Protein AF-A0A3D5CW18-F1 (afdb_monomer_lite)

Sequence (196 aa):
VLIGSTILYVAWYLFYQTQVLTGPYHDSWYLLDRFVASFMIYGVAAFVYHEKVYQYLDRVRYLFLPVALVIAFFSVRSLLAHPGDLSFANAPYLNTIQSLYSLVIIFAVFIGASKMIVNDSPKLPLFKWLSVYAYRTYLANVFVFQVLLLLFKDSWLQLPSGVMILVAYLMTASCAFALSWLLHIIWVAIKKGFSK

Structure (mmCIF, N/CA/C/O backbone):
data_AF-A0A3D5CW18-F1
#
_entry.id   AF-A0A3D5CW18-F1
#
loop_
_atom_site.group_PDB
_atom_site.id
_atom_site.type_symbol
_atom_site.label_atom_id
_atom_site.label_alt_id
_atom_site.label_comp_id
_atom_site.label_asym_id
_atom_site.label_entity_id
_atom_site.label_seq_id
_atom_site.pdbx_PDB_ins_code
_atom_site.Cartn_x
_atom_site.Cartn_y
_atom_site.Cartn_z
_atom_site.occupancy
_atom_site.B_iso_or_equiv
_atom_site.auth_seq_id
_atom_site.auth_comp_id
_atom_site.auth_asym_id
_atom_site.auth_atom_id
_atom_site.pdbx_PDB_model_num
ATOM 1 N N . VAL A 1 1 ? -24.383 1.170 -10.978 1.00 77.25 1 VAL A N 1
ATOM 2 C CA . VAL A 1 1 ? -23.129 1.675 -10.362 1.00 77.25 1 VAL A CA 1
ATOM 3 C C . VAL A 1 1 ? -21.952 0.742 -10.628 1.00 77.25 1 VAL A C 1
ATOM 5 O O . VAL A 1 1 ? -21.082 1.138 -11.382 1.00 77.25 1 VAL A O 1
ATOM 8 N N . LEU A 1 2 ? -21.948 -0.504 -10.131 1.00 79.31 2 LEU A N 1
ATOM 9 C CA . LEU A 1 2 ? -20.788 -1.410 -10.245 1.00 79.31 2 LEU A CA 1
ATOM 10 C C . LEU A 1 2 ? -20.362 -1.721 -11.695 1.00 79.31 2 LEU A C 1
ATOM 12 O O . LEU A 1 2 ? -19.177 -1.671 -12.000 1.00 79.31 2 LEU A O 1
ATOM 16 N N . ILE A 1 3 ? -21.322 -1.959 -12.599 1.00 83.25 3 ILE A N 1
ATOM 17 C CA . ILE A 1 3 ? -21.050 -2.164 -14.035 1.00 83.25 3 ILE A CA 1
ATOM 18 C C . ILE A 1 3 ? -20.371 -0.925 -14.637 1.00 83.25 3 ILE A C 1
ATOM 20 O O . ILE A 1 3 ? -19.331 -1.045 -15.272 1.00 83.25 3 ILE A O 1
ATOM 24 N N . GLY A 1 4 ? -20.906 0.270 -14.370 1.00 85.19 4 GLY A N 1
ATOM 25 C CA . GLY A 1 4 ? -20.323 1.531 -14.837 1.00 85.19 4 GLY A CA 1
ATOM 26 C C . GLY A 1 4 ? -18.912 1.768 -14.292 1.00 85.19 4 GLY A C 1
ATOM 27 O O . GLY A 1 4 ? -18.011 2.096 -15.056 1.00 85.19 4 GLY A O 1
ATOM 28 N N . SER A 1 5 ? -18.688 1.517 -12.997 1.00 83.19 5 SER A N 1
ATOM 29 C CA . SER A 1 5 ? -17.354 1.589 -12.385 1.00 83.19 5 SER A CA 1
ATOM 30 C C . SER A 1 5 ? -16.384 0.557 -12.969 1.00 83.19 5 SER A C 1
ATOM 32 O O . SER A 1 5 ? -15.204 0.854 -13.110 1.00 83.19 5 SER A O 1
ATOM 34 N N . THR A 1 6 ? -16.874 -0.628 -13.343 1.00 85.50 6 THR A N 1
ATOM 35 C CA . THR A 1 6 ? -16.064 -1.673 -13.989 1.00 85.50 6 THR A CA 1
ATOM 36 C C . THR A 1 6 ? -15.651 -1.258 -15.393 1.00 85.50 6 THR A C 1
ATOM 38 O O . THR A 1 6 ? -14.474 -1.343 -15.722 1.00 85.50 6 THR A O 1
ATOM 41 N N . ILE A 1 7 ? -16.586 -0.745 -16.197 1.00 88.31 7 ILE A N 1
ATOM 42 C CA . ILE A 1 7 ? -16.293 -0.238 -17.545 1.00 88.31 7 ILE A CA 1
ATOM 43 C C . ILE A 1 7 ? -15.270 0.899 -17.473 1.00 88.31 7 ILE A C 1
ATOM 45 O O . ILE A 1 7 ? -14.279 0.873 -18.198 1.00 88.31 7 ILE A O 1
ATOM 49 N N . LEU A 1 8 ? -15.470 1.860 -16.564 1.00 88.00 8 LEU A N 1
ATOM 50 C CA . LEU A 1 8 ? -14.547 2.978 -16.376 1.00 88.00 8 LEU A CA 1
ATOM 51 C C . LEU A 1 8 ? -13.153 2.499 -15.949 1.00 88.00 8 LEU A C 1
ATOM 53 O O . LEU A 1 8 ? -12.155 2.983 -16.473 1.00 88.00 8 LEU A O 1
ATOM 57 N N . TYR A 1 9 ? -13.081 1.531 -15.032 1.00 87.44 9 TYR A N 1
ATOM 58 C CA . TYR A 1 9 ? -11.814 0.954 -14.590 1.00 87.44 9 TYR A CA 1
ATOM 59 C C . TYR A 1 9 ? -11.096 0.205 -15.715 1.00 87.44 9 TYR A C 1
ATOM 61 O O . TYR A 1 9 ? -9.900 0.397 -15.894 1.00 87.44 9 TYR A O 1
ATOM 69 N N . VAL A 1 10 ? -11.809 -0.606 -16.502 1.00 88.81 10 VAL A N 1
ATOM 70 C CA . VAL A 1 10 ? -11.225 -1.315 -17.652 1.00 88.81 10 VAL A CA 1
ATOM 71 C C . VAL A 1 10 ? -10.733 -0.322 -18.704 1.00 88.81 10 VAL A C 1
ATOM 73 O O . VAL A 1 10 ? -9.624 -0.477 -19.206 1.00 88.81 10 VAL A O 1
ATOM 76 N N . ALA A 1 11 ? -11.503 0.728 -18.998 1.00 90.88 11 ALA A N 1
ATOM 77 C CA . ALA A 1 11 ? -11.080 1.783 -19.916 1.00 90.88 11 ALA A CA 1
ATOM 78 C C . ALA A 1 11 ? -9.818 2.504 -19.411 1.00 90.88 11 ALA A C 1
ATOM 80 O O . ALA A 1 11 ? -8.865 2.672 -20.169 1.00 90.88 11 ALA A O 1
ATOM 81 N N . TRP A 1 12 ? -9.780 2.864 -18.124 1.00 91.25 12 TRP A N 1
ATOM 82 C CA . TRP A 1 12 ? -8.605 3.456 -17.476 1.00 91.25 12 TRP A CA 1
ATOM 83 C C . TRP A 1 12 ? -7.391 2.524 -17.524 1.00 91.25 12 TRP A C 1
ATOM 85 O O . TRP A 1 12 ? -6.282 2.952 -17.840 1.00 91.25 12 TRP A O 1
ATOM 95 N N . TYR A 1 13 ? -7.616 1.235 -17.269 1.00 89.25 13 TYR A N 1
ATOM 96 C CA . TYR A 1 13 ? -6.582 0.213 -17.277 1.00 89.25 13 TYR A CA 1
ATOM 97 C C . TYR A 1 13 ? -5.962 0.040 -18.668 1.00 89.25 13 TYR A C 1
ATOM 99 O O . TYR A 1 13 ? -4.742 0.091 -18.819 1.00 89.25 13 TYR A O 1
ATOM 107 N N . LEU A 1 14 ? -6.800 -0.098 -19.700 1.00 90.69 14 LEU A N 1
ATOM 108 C CA . LEU A 1 14 ? -6.353 -0.230 -21.088 1.00 90.69 14 LEU A CA 1
ATOM 109 C C . LEU A 1 14 ? -5.653 1.038 -21.586 1.00 90.69 14 LEU A C 1
ATOM 111 O O . LEU A 1 14 ? -4.640 0.948 -22.284 1.00 90.69 14 LEU A O 1
ATOM 115 N N . PHE A 1 15 ? -6.156 2.214 -21.205 1.00 92.06 15 PHE A N 1
ATOM 116 C CA . PHE A 1 15 ? -5.507 3.487 -21.501 1.00 92.06 15 PHE A CA 1
ATOM 117 C C . PHE A 1 15 ? -4.096 3.536 -20.911 1.00 92.06 15 PHE A C 1
ATOM 119 O O . PHE A 1 15 ? -3.138 3.758 -21.647 1.00 92.06 15 PHE A O 1
ATOM 126 N N . TYR A 1 16 ? -3.947 3.269 -19.610 1.00 90.62 16 TYR A N 1
ATOM 127 C CA . TYR A 1 16 ? -2.634 3.293 -18.969 1.00 90.62 16 TYR A CA 1
ATOM 128 C C . TYR A 1 16 ? -1.696 2.264 -19.597 1.00 90.62 16 TYR A C 1
ATOM 130 O O . TYR A 1 16 ? -0.557 2.593 -19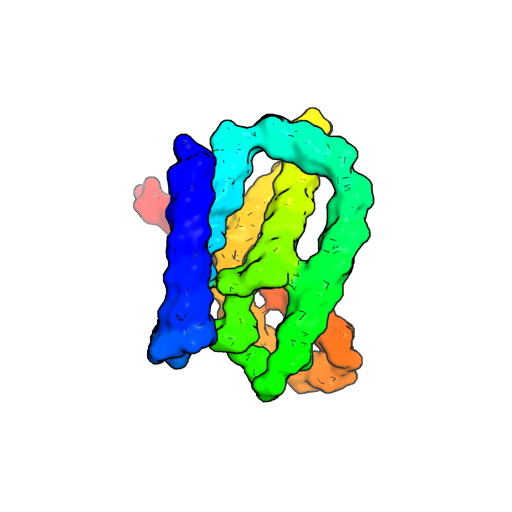.913 1.00 90.62 16 TYR A O 1
ATOM 138 N N . GLN A 1 17 ? -2.174 1.042 -19.844 1.00 89.44 17 GLN A N 1
ATOM 139 C CA . GLN A 1 17 ? -1.336 -0.010 -20.409 1.00 89.44 17 GLN A CA 1
ATOM 140 C C . GLN A 1 17 ? -0.816 0.353 -21.808 1.00 89.44 17 GLN A C 1
ATOM 142 O O . GLN A 1 17 ? 0.365 0.166 -22.081 1.00 89.44 17 GLN A O 1
ATOM 147 N N . THR A 1 18 ? -1.670 0.906 -22.673 1.00 90.62 18 THR A N 1
ATOM 148 C CA . THR A 1 18 ? -1.314 1.201 -24.074 1.00 90.62 18 THR A CA 1
ATOM 149 C C . THR A 1 18 ? -0.601 2.536 -24.269 1.00 90.62 18 THR A C 1
ATOM 151 O O . THR A 1 18 ? 0.273 2.626 -25.125 1.00 90.62 18 THR A O 1
ATOM 154 N N . GLN A 1 19 ? -0.959 3.571 -23.504 1.00 92.25 19 GLN A N 1
ATOM 155 C CA . GLN A 1 19 ? -0.451 4.934 -23.702 1.00 92.25 19 GLN A CA 1
ATOM 156 C C . GLN A 1 19 ? 0.717 5.277 -22.779 1.00 92.25 19 GLN A C 1
ATOM 158 O O . GLN A 1 19 ? 1.599 6.038 -23.173 1.00 92.25 19 GLN A O 1
ATOM 163 N N . VAL A 1 20 ? 0.731 4.722 -21.566 1.00 90.00 20 VAL A N 1
ATOM 164 C CA . VAL A 1 20 ? 1.722 5.059 -20.540 1.00 90.00 20 VAL A CA 1
ATOM 165 C C . VAL A 1 20 ? 2.712 3.917 -20.367 1.00 90.00 20 VAL A C 1
ATOM 167 O O . VAL A 1 20 ? 3.892 4.098 -20.620 1.00 90.00 20 VAL A O 1
ATOM 170 N N . LEU A 1 21 ? 2.255 2.720 -19.996 1.00 85.69 21 LEU A N 1
ATOM 171 C CA . LEU A 1 21 ? 3.159 1.644 -19.594 1.00 85.69 21 LEU A CA 1
ATOM 172 C C . LEU A 1 21 ? 4.069 1.173 -20.734 1.00 85.69 21 LEU A C 1
ATOM 174 O O . LEU A 1 21 ? 5.277 1.098 -20.542 1.00 85.69 21 LEU A O 1
ATOM 178 N N . THR A 1 22 ? 3.507 0.871 -21.905 1.00 86.56 22 THR A N 1
ATOM 179 C CA . THR A 1 22 ? 4.275 0.473 -23.103 1.00 86.56 22 THR A CA 1
ATOM 180 C C . THR A 1 22 ? 4.199 1.512 -24.221 1.00 86.56 22 THR A C 1
ATOM 182 O O . THR A 1 22 ? 4.526 1.212 -25.367 1.00 86.56 22 THR A O 1
ATOM 185 N N . GLY A 1 23 ? 3.668 2.694 -23.914 1.00 88.88 23 GLY A N 1
ATOM 186 C CA . GLY A 1 23 ? 3.299 3.705 -24.895 1.00 88.88 23 GLY A CA 1
ATOM 187 C C . GLY A 1 23 ? 4.247 4.903 -24.931 1.00 88.88 23 GLY A C 1
ATOM 188 O O . GLY A 1 23 ? 5.269 4.924 -24.245 1.00 88.88 23 GLY A O 1
ATOM 189 N N . PRO A 1 24 ? 3.899 5.934 -25.717 1.00 90.25 24 PRO A N 1
ATOM 190 C CA . PRO A 1 24 ? 4.745 7.110 -25.919 1.00 90.25 24 PRO A CA 1
ATOM 191 C C . PRO A 1 24 ? 4.925 7.967 -24.657 1.00 90.25 24 PRO A C 1
ATOM 193 O O . PRO A 1 24 ? 5.855 8.764 -24.598 1.00 90.25 24 PRO A O 1
ATOM 196 N N . TYR A 1 25 ? 4.056 7.818 -23.651 1.00 90.50 25 TYR A N 1
ATOM 197 C CA . TYR A 1 25 ? 4.089 8.615 -22.422 1.00 90.50 25 TYR A CA 1
ATOM 198 C C . TYR A 1 25 ? 4.754 7.900 -21.241 1.00 90.50 25 TYR A C 1
ATOM 200 O O . TYR A 1 25 ? 4.544 8.311 -20.098 1.00 90.50 25 TYR A O 1
ATOM 208 N N . HIS A 1 26 ? 5.539 6.846 -21.491 1.00 86.06 26 HIS A N 1
ATOM 209 C CA . HIS A 1 26 ? 6.227 6.088 -20.443 1.00 86.06 26 HIS A CA 1
ATOM 210 C C . HIS A 1 26 ? 7.053 6.997 -19.530 1.00 86.06 26 HIS A C 1
ATOM 212 O O . HIS A 1 26 ? 6.817 7.037 -18.327 1.00 86.06 26 HIS A O 1
ATOM 218 N N . ASP A 1 27 ? 7.926 7.828 -20.096 1.00 86.31 27 ASP A N 1
ATOM 219 C CA . ASP A 1 27 ? 8.832 8.661 -19.298 1.00 86.31 27 ASP A CA 1
ATOM 220 C C . ASP A 1 27 ? 8.142 9.870 -18.649 1.00 86.31 27 ASP A C 1
ATOM 222 O O . ASP A 1 27 ? 8.616 10.399 -17.644 1.00 86.31 27 ASP A O 1
ATOM 226 N N . SER A 1 28 ? 7.004 10.316 -19.191 1.00 89.94 28 SER A N 1
ATOM 227 C CA . SER A 1 28 ? 6.318 11.519 -18.711 1.00 89.94 28 SER A CA 1
ATOM 228 C C . SER A 1 28 ? 5.208 11.227 -17.705 1.00 89.94 28 SER A C 1
ATOM 230 O O . SER A 1 28 ? 5.009 11.998 -16.767 1.00 89.94 28 SER A O 1
ATOM 232 N N . TRP A 1 29 ? 4.431 10.161 -17.916 1.00 89.44 29 TRP A N 1
ATOM 233 C CA . TRP A 1 29 ? 3.168 9.913 -17.207 1.00 89.44 29 TRP A CA 1
ATOM 234 C C . TRP A 1 29 ? 3.177 8.631 -16.372 1.00 89.44 29 TRP A C 1
ATOM 236 O O . TRP A 1 29 ? 2.126 8.242 -15.866 1.00 89.44 29 TRP A O 1
ATOM 246 N N . TYR A 1 30 ? 4.329 7.984 -16.165 1.00 85.38 30 TYR A N 1
ATOM 247 C CA . TYR A 1 30 ? 4.402 6.715 -15.430 1.00 85.38 30 TYR A CA 1
ATOM 248 C C . TYR A 1 30 ? 3.733 6.736 -14.044 1.00 85.38 30 TYR A C 1
ATOM 250 O O . TYR A 1 30 ? 3.191 5.715 -13.636 1.00 85.38 30 TYR A O 1
ATOM 258 N N . LEU A 1 31 ? 3.691 7.886 -13.354 1.00 87.62 31 LEU A N 1
ATOM 259 C CA . LEU A 1 31 ? 3.051 8.056 -12.035 1.00 87.62 31 LEU A CA 1
ATOM 260 C C . LEU A 1 31 ? 1.512 8.120 -12.062 1.00 87.62 31 LEU A C 1
ATOM 262 O O . LEU A 1 31 ? 0.884 8.229 -11.003 1.00 87.62 31 LEU A O 1
ATOM 266 N N . LEU A 1 32 ? 0.889 8.108 -13.244 1.00 88.50 32 LEU A N 1
ATOM 267 C CA . LEU A 1 32 ? -0.560 8.258 -13.400 1.00 88.50 32 LEU A CA 1
ATOM 268 C C . LEU A 1 32 ? -1.345 7.095 -12.767 1.00 88.50 32 LEU A C 1
ATOM 270 O O . LEU A 1 32 ? -2.477 7.271 -12.315 1.00 88.50 32 LEU A O 1
ATOM 274 N N . ASP A 1 33 ? -0.728 5.922 -12.661 1.00 81.94 33 ASP A N 1
ATOM 275 C CA . ASP A 1 33 ? -1.268 4.750 -11.972 1.00 81.94 33 ASP A CA 1
ATOM 276 C C . ASP A 1 33 ? -1.519 4.967 -10.473 1.00 81.94 33 ASP A C 1
ATOM 278 O O . ASP A 1 33 ? -2.374 4.294 -9.901 1.00 81.94 33 ASP A O 1
ATOM 282 N N . ARG A 1 34 ? -0.829 5.912 -9.831 1.00 84.00 34 ARG A N 1
ATOM 283 C CA . ARG A 1 34 ? -1.004 6.246 -8.404 1.00 84.00 34 ARG A CA 1
ATOM 284 C C . ARG A 1 34 ? -2.174 7.186 -8.153 1.00 84.00 34 ARG A C 1
ATOM 286 O O . ARG A 1 34 ? -2.495 7.477 -7.000 1.00 84.00 34 ARG A O 1
ATOM 293 N N . PHE A 1 35 ? -2.808 7.680 -9.213 1.00 83.62 35 PHE A N 1
ATOM 294 C CA . PHE A 1 35 ? -3.979 8.528 -9.097 1.00 83.62 35 PHE A CA 1
ATOM 295 C C . PHE A 1 35 ? -5.183 7.742 -8.559 1.00 83.62 35 PHE A C 1
ATOM 297 O O . PHE A 1 35 ? -5.334 6.544 -8.799 1.00 83.62 35 PHE A O 1
ATOM 304 N N . VAL A 1 36 ? -6.081 8.427 -7.844 1.00 75.31 36 VAL A N 1
ATOM 305 C CA . VAL A 1 36 ? -7.190 7.790 -7.106 1.00 75.31 36 VAL A CA 1
ATOM 306 C C . VAL A 1 36 ? -8.108 6.945 -8.005 1.00 75.31 36 VAL A C 1
ATOM 308 O O . VAL A 1 36 ? -8.705 5.970 -7.546 1.00 75.31 36 VAL A O 1
ATOM 311 N N . ALA A 1 37 ? -8.190 7.288 -9.296 1.00 75.88 37 ALA A N 1
ATOM 312 C CA . ALA A 1 37 ? -8.982 6.569 -10.291 1.00 75.88 37 ALA A CA 1
ATOM 313 C C . ALA A 1 37 ? -8.594 5.085 -10.397 1.00 75.88 37 ALA A C 1
ATOM 315 O O . ALA A 1 37 ? -9.472 4.230 -10.528 1.00 75.88 37 ALA A O 1
ATOM 316 N N . SER A 1 38 ? -7.307 4.771 -10.231 1.00 79.88 38 SER A N 1
ATOM 317 C CA . SER A 1 38 ? -6.766 3.410 -10.284 1.00 79.88 38 SER A CA 1
ATOM 318 C C . SER A 1 38 ? -7.279 2.490 -9.173 1.00 79.88 38 SER A C 1
ATOM 320 O O . SER A 1 38 ? -7.155 1.273 -9.281 1.00 79.88 38 SER A O 1
ATOM 322 N N . PHE A 1 39 ? -7.879 3.041 -8.114 1.00 75.88 39 PHE A N 1
ATOM 323 C CA . PHE A 1 39 ? -8.385 2.270 -6.971 1.00 75.88 39 PHE A CA 1
ATOM 324 C C . PHE A 1 39 ? -9.899 2.408 -6.768 1.00 75.88 39 PHE A C 1
ATOM 326 O O . PHE A 1 39 ? -10.472 1.800 -5.862 1.00 75.88 39 PHE A O 1
ATOM 333 N N . MET A 1 40 ? -10.567 3.191 -7.619 1.00 77.62 40 MET A N 1
ATOM 334 C CA . MET A 1 40 ? -11.965 3.588 -7.444 1.00 77.62 40 MET A CA 1
ATOM 335 C C . MET A 1 40 ? -12.922 2.392 -7.394 1.00 77.62 40 MET A C 1
ATOM 337 O O . MET A 1 40 ? -13.847 2.371 -6.583 1.00 77.62 40 MET A O 1
ATOM 341 N N . ILE A 1 41 ? -12.685 1.373 -8.226 1.00 77.25 41 ILE A N 1
ATOM 342 C CA . ILE A 1 41 ? -13.554 0.193 -8.303 1.00 77.25 41 ILE A CA 1
ATOM 343 C C . ILE A 1 41 ? -13.588 -0.583 -6.982 1.00 77.25 41 ILE A C 1
ATOM 345 O O . ILE A 1 41 ? -14.655 -1.026 -6.556 1.00 77.25 41 ILE A O 1
ATOM 349 N N . TYR A 1 42 ? -12.446 -0.674 -6.295 1.00 75.00 42 TYR A N 1
ATOM 350 C CA . TYR A 1 42 ? -12.331 -1.360 -5.011 1.00 75.00 42 TYR A CA 1
ATOM 351 C C . TYR A 1 42 ? -13.114 -0.619 -3.927 1.00 75.00 42 TYR A C 1
ATOM 353 O O . TYR A 1 42 ? -13.872 -1.236 -3.179 1.00 75.00 42 TYR A O 1
ATOM 361 N N . GLY A 1 43 ? -12.992 0.711 -3.895 1.00 74.69 43 GLY A N 1
ATOM 362 C CA . GLY A 1 43 ? -13.720 1.561 -2.953 1.00 74.69 43 GLY A CA 1
ATOM 363 C C . GLY A 1 43 ? -15.235 1.499 -3.154 1.00 74.69 43 GLY A C 1
ATOM 364 O O . GLY A 1 43 ? -15.976 1.316 -2.191 1.00 74.69 43 GLY A O 1
ATOM 365 N N . VAL A 1 44 ? -15.707 1.580 -4.403 1.00 80.38 44 VAL A N 1
ATOM 366 C CA . VAL A 1 44 ? -17.145 1.522 -4.723 1.00 80.38 44 VAL A CA 1
ATOM 367 C C . VAL A 1 44 ? -17.738 0.154 -4.387 1.00 80.38 44 VAL A C 1
ATOM 369 O O . VAL A 1 44 ? -18.814 0.084 -3.790 1.00 80.38 44 VAL A O 1
ATOM 372 N N . ALA A 1 45 ? -17.047 -0.933 -4.743 1.00 76.94 45 ALA A N 1
ATOM 373 C CA . ALA A 1 45 ? -17.508 -2.286 -4.444 1.00 76.94 45 ALA A CA 1
ATOM 374 C C . ALA A 1 45 ? -17.612 -2.525 -2.930 1.00 76.94 45 ALA A C 1
ATOM 376 O O . ALA A 1 45 ? -18.641 -3.012 -2.457 1.00 76.94 45 ALA A O 1
ATOM 377 N N . ALA A 1 46 ? -16.584 -2.125 -2.176 1.00 77.12 46 ALA A N 1
ATOM 378 C CA . ALA A 1 46 ? -16.562 -2.270 -0.727 1.00 77.12 46 ALA A CA 1
ATOM 379 C C . ALA A 1 46 ? -17.614 -1.393 -0.038 1.00 77.12 46 ALA A C 1
ATOM 381 O O . ALA A 1 46 ? -18.269 -1.868 0.876 1.00 77.12 46 ALA A O 1
ATOM 382 N N . PHE A 1 47 ? -17.823 -0.147 -0.473 1.00 80.12 47 PHE A N 1
ATOM 383 C CA . PHE A 1 47 ? -18.755 0.774 0.187 1.00 80.12 47 PHE A CA 1
ATOM 384 C C . PHE A 1 47 ? -20.227 0.410 -0.054 1.00 80.12 47 PHE A C 1
ATOM 386 O O . PHE A 1 47 ? -21.023 0.373 0.881 1.00 80.12 47 PHE A O 1
ATOM 393 N N . VAL A 1 48 ? -20.595 0.107 -1.304 1.00 84.81 48 VAL A N 1
ATOM 394 C CA . VAL A 1 48 ? -22.003 -0.114 -1.680 1.00 84.81 48 VAL A CA 1
ATOM 395 C C . VAL A 1 48 ? -22.485 -1.520 -1.309 1.00 84.81 48 VAL A C 1
ATOM 397 O O . VAL A 1 48 ? -23.649 -1.694 -0.961 1.00 84.81 48 VAL A O 1
ATOM 400 N N . TYR A 1 49 ? -21.609 -2.528 -1.363 1.00 84.94 49 TYR A N 1
ATOM 401 C CA . TYR A 1 49 ? -21.992 -3.940 -1.216 1.00 84.94 49 TYR A CA 1
ATOM 402 C C . TYR A 1 49 ? -21.268 -4.655 -0.070 1.00 84.94 49 TYR A C 1
ATOM 404 O O . TYR A 1 49 ? -21.116 -5.878 -0.118 1.00 84.94 49 TYR A O 1
ATOM 412 N N . HIS A 1 50 ? -20.837 -3.913 0.957 1.00 83.56 50 HIS A N 1
ATOM 413 C CA . HIS A 1 50 ? -19.999 -4.423 2.047 1.00 83.56 50 HIS A CA 1
ATOM 414 C C . HIS A 1 50 ? -20.486 -5.760 2.637 1.00 83.56 50 HIS A C 1
ATOM 416 O O . HIS A 1 50 ? -19.690 -6.688 2.748 1.00 83.56 50 HIS A O 1
ATOM 422 N N . GLU A 1 51 ? -21.779 -5.911 2.946 1.00 86.31 51 GLU A N 1
ATOM 423 C CA . GLU A 1 51 ? -22.313 -7.143 3.548 1.00 86.31 51 GLU A CA 1
ATOM 424 C C . GLU A 1 51 ? -22.173 -8.361 2.626 1.00 86.31 51 GLU A C 1
ATOM 426 O O . GLU A 1 51 ? -21.671 -9.407 3.038 1.00 86.31 51 GLU A O 1
ATOM 431 N N . LYS A 1 52 ? -22.569 -8.221 1.353 1.00 87.88 52 LYS A N 1
ATOM 432 C CA . LYS A 1 52 ? -22.503 -9.312 0.366 1.00 87.88 52 LYS A CA 1
ATOM 433 C C . LYS A 1 52 ? -21.058 -9.707 0.073 1.00 87.88 52 LYS A C 1
ATOM 435 O O . LYS A 1 52 ? -20.746 -10.894 -0.019 1.00 87.88 52 LYS A O 1
ATOM 440 N N . VAL A 1 53 ? -20.180 -8.710 -0.049 1.00 86.69 53 VAL A N 1
ATOM 441 C CA . VAL A 1 53 ? -18.741 -8.917 -0.252 1.00 86.69 53 VAL A CA 1
ATOM 442 C C . VAL A 1 53 ? -18.140 -9.638 0.955 1.00 86.69 53 VAL A C 1
ATOM 444 O O . VAL A 1 53 ? -17.423 -10.620 0.776 1.00 86.69 53 VAL A O 1
ATOM 447 N N . TYR A 1 54 ? -18.482 -9.223 2.178 1.00 90.56 54 TYR A N 1
ATOM 448 C CA . TYR A 1 54 ? -18.004 -9.866 3.402 1.00 90.56 54 TYR A CA 1
ATOM 449 C C . TYR A 1 54 ? -18.462 -11.322 3.518 1.00 90.56 54 TYR A C 1
ATOM 451 O O . TYR A 1 54 ? -17.629 -12.191 3.757 1.00 90.56 54 TYR A O 1
ATOM 459 N N . GLN A 1 55 ? -19.744 -11.616 3.283 1.00 90.19 55 GLN A N 1
ATOM 460 C CA . GLN A 1 55 ? -20.268 -12.987 3.353 1.00 90.19 55 GLN A CA 1
ATOM 461 C C . GLN A 1 55 ? -19.553 -13.940 2.387 1.00 90.19 55 GLN A C 1
ATOM 463 O O . GLN A 1 55 ? -19.244 -15.078 2.747 1.00 90.19 55 GLN A O 1
ATOM 468 N N . TYR A 1 56 ? -19.276 -13.483 1.162 1.00 90.12 56 TYR A N 1
ATOM 469 C CA . TYR A 1 56 ? -18.541 -14.283 0.184 1.00 90.12 56 TYR A CA 1
ATOM 470 C C . TYR A 1 56 ? -17.079 -14.476 0.599 1.00 90.12 56 TYR A C 1
ATOM 472 O O . TYR A 1 56 ? -16.580 -15.601 0.608 1.00 90.12 56 TYR A O 1
ATOM 480 N N . LEU A 1 57 ? -16.402 -13.390 0.982 1.00 90.38 57 LEU A N 1
ATOM 481 C CA . LEU A 1 57 ? -14.990 -13.421 1.354 1.00 90.38 57 LEU A CA 1
ATOM 482 C C . LEU A 1 57 ? -14.727 -14.220 2.640 1.00 90.38 57 LEU A C 1
ATOM 484 O O . LEU A 1 57 ? -13.756 -14.973 2.694 1.00 90.38 57 LEU A O 1
ATOM 488 N N . ASP A 1 58 ? -15.593 -14.123 3.654 1.00 90.75 58 ASP A N 1
ATOM 489 C CA . ASP A 1 58 ? -15.452 -14.895 4.896 1.00 90.75 58 ASP A CA 1
ATOM 490 C C . ASP A 1 58 ? -15.636 -16.401 4.652 1.00 90.75 58 ASP A C 1
ATOM 492 O O . ASP A 1 58 ? -14.935 -17.212 5.261 1.00 90.75 58 ASP A O 1
ATOM 496 N N . ARG A 1 59 ? -16.488 -16.794 3.690 1.00 90.75 59 ARG A N 1
ATOM 497 C CA . ARG A 1 59 ? -16.645 -18.202 3.283 1.00 90.75 59 ARG A CA 1
ATOM 498 C C . ARG A 1 59 ? -15.356 -18.784 2.703 1.00 90.75 59 ARG A C 1
ATOM 500 O O . ARG A 1 59 ? -15.034 -19.937 2.974 1.00 90.75 59 ARG A O 1
ATOM 507 N N . VAL A 1 60 ? -14.608 -17.994 1.934 1.00 91.88 60 VAL A N 1
ATOM 508 C CA . VAL A 1 60 ? -13.353 -18.421 1.288 1.00 91.88 60 VAL A CA 1
ATOM 509 C C . VAL A 1 60 ? -12.098 -18.010 2.064 1.00 91.88 60 VAL A C 1
ATOM 511 O O . VAL A 1 60 ? -10.988 -18.145 1.555 1.00 91.88 60 VAL A O 1
ATOM 514 N N . ARG A 1 61 ? -12.228 -17.550 3.316 1.00 88.62 61 ARG A N 1
ATOM 515 C CA . ARG A 1 61 ? -11.120 -16.969 4.099 1.00 88.62 61 ARG A CA 1
ATOM 516 C C . ARG A 1 61 ? -9.882 -17.860 4.231 1.00 88.62 61 ARG A C 1
ATOM 518 O O . ARG A 1 61 ? -8.770 -17.352 4.290 1.00 88.62 61 ARG A O 1
ATOM 525 N N . TYR A 1 62 ? -10.055 -19.181 4.262 1.00 89.00 62 TYR A N 1
ATOM 526 C CA . TYR A 1 62 ? -8.934 -20.121 4.370 1.00 89.00 62 TYR A CA 1
ATOM 527 C C . TYR A 1 62 ? -8.169 -20.282 3.051 1.00 89.00 62 TYR A C 1
ATOM 529 O O . TYR A 1 62 ? -6.974 -20.559 3.074 1.00 89.00 62 TYR A O 1
ATOM 537 N N . LEU A 1 63 ? -8.827 -20.044 1.910 1.00 89.62 63 LEU A N 1
ATOM 538 C CA . LEU A 1 63 ? -8.177 -19.986 0.596 1.00 89.62 63 LEU A CA 1
ATOM 539 C C . LEU A 1 63 ? -7.400 -18.681 0.402 1.00 89.62 63 LEU A C 1
ATOM 541 O O . LEU A 1 63 ? -6.542 -18.596 -0.471 1.00 89.62 63 LEU A O 1
ATOM 545 N N . PHE A 1 64 ? -7.667 -17.672 1.230 1.00 88.25 64 PHE A N 1
ATOM 546 C CA . PHE A 1 64 ? -7.063 -16.358 1.095 1.00 88.25 64 PHE A CA 1
ATOM 547 C C . PHE A 1 64 ? -5.544 -16.387 1.263 1.00 88.25 64 PHE A C 1
ATOM 549 O O . PHE A 1 64 ? -4.829 -15.836 0.436 1.00 88.25 64 PHE A O 1
ATOM 556 N N . LEU A 1 65 ? -5.046 -17.067 2.301 1.00 88.81 65 LEU A N 1
ATOM 557 C CA . LEU A 1 65 ? -3.614 -17.165 2.584 1.00 88.81 65 LEU A CA 1
ATOM 558 C C . LEU A 1 65 ? -2.823 -17.852 1.451 1.00 88.81 65 LEU A C 1
ATOM 560 O O . LEU A 1 65 ? -1.872 -17.241 0.965 1.00 88.81 65 LEU A O 1
ATOM 564 N N . PRO A 1 66 ? -3.182 -19.064 0.973 1.00 93.44 66 PRO A N 1
ATOM 565 C CA . PRO A 1 66 ? -2.435 -19.694 -0.114 1.00 93.44 66 PRO A CA 1
ATOM 566 C C . PRO A 1 66 ? -2.518 -18.890 -1.419 1.00 93.44 66 PRO A C 1
ATOM 568 O O . PRO A 1 66 ? -1.500 -18.718 -2.086 1.00 93.44 66 PRO A O 1
ATOM 571 N N . VAL A 1 67 ? -3.684 -18.327 -1.757 1.00 92.94 67 VAL A N 1
ATOM 572 C CA . VAL A 1 67 ? -3.835 -17.471 -2.948 1.00 92.94 67 VAL A CA 1
ATOM 573 C C . VAL A 1 67 ? -2.982 -16.206 -2.828 1.00 92.94 67 VAL A C 1
ATOM 575 O O . VAL A 1 67 ? -2.304 -15.826 -3.783 1.00 92.94 67 VAL A O 1
ATOM 578 N N . ALA A 1 68 ? -2.955 -15.587 -1.646 1.00 92.56 68 ALA A N 1
ATOM 579 C CA . ALA A 1 68 ? -2.139 -14.413 -1.375 1.00 92.56 68 ALA A CA 1
ATOM 580 C C . ALA A 1 68 ? -0.646 -14.698 -1.526 1.00 92.56 68 ALA A C 1
ATOM 582 O O . ALA A 1 68 ? 0.057 -13.902 -2.142 1.00 92.56 68 ALA A O 1
ATOM 583 N N . LEU A 1 69 ? -0.167 -15.836 -1.017 1.00 94.00 69 LEU A N 1
ATOM 584 C CA . LEU A 1 69 ? 1.235 -16.238 -1.146 1.00 94.00 69 LEU A CA 1
ATOM 585 C C . LEU A 1 69 ? 1.631 -16.462 -2.607 1.00 94.00 69 LEU A C 1
ATOM 587 O O . LEU A 1 69 ? 2.688 -15.997 -3.025 1.00 94.00 69 LEU A O 1
ATOM 591 N N . VAL A 1 70 ? 0.774 -17.117 -3.396 1.00 95.56 70 VAL A N 1
ATOM 592 C CA . VAL A 1 70 ? 1.019 -17.334 -4.830 1.00 95.56 70 VAL A CA 1
ATOM 593 C C . VAL A 1 70 ? 1.086 -16.000 -5.577 1.00 95.56 70 VAL A C 1
ATOM 595 O O . VAL A 1 70 ? 2.041 -15.752 -6.312 1.00 95.56 70 VAL A O 1
ATOM 598 N N . ILE A 1 71 ? 0.113 -15.113 -5.362 1.00 95.31 71 ILE A N 1
ATOM 599 C CA . ILE A 1 71 ? 0.081 -13.796 -6.015 1.00 95.31 71 ILE A CA 1
ATOM 600 C C . ILE A 1 71 ? 1.273 -12.936 -5.576 1.00 95.31 71 ILE A C 1
ATOM 602 O O . ILE A 1 71 ? 1.906 -12.305 -6.420 1.00 95.31 71 ILE A O 1
ATOM 606 N N 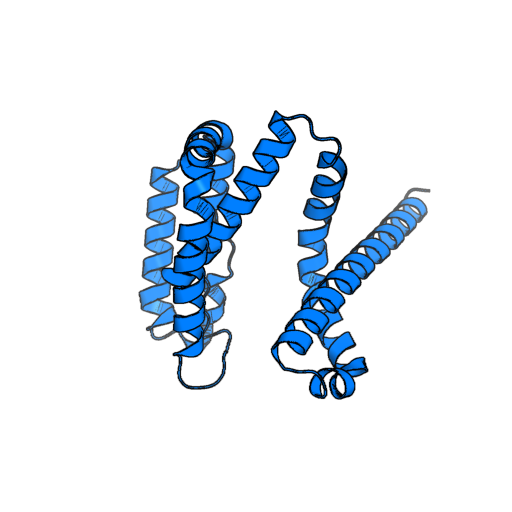. ALA A 1 72 ? 1.621 -12.940 -4.286 1.00 92.75 72 ALA A N 1
ATOM 607 C CA . ALA A 1 72 ? 2.784 -12.226 -3.766 1.00 92.75 72 ALA A CA 1
ATOM 608 C C . ALA A 1 72 ? 4.088 -12.753 -4.376 1.00 92.75 72 ALA A C 1
ATOM 610 O O . ALA A 1 72 ? 4.925 -11.960 -4.799 1.00 92.75 72 ALA A O 1
ATOM 611 N N . PHE A 1 73 ? 4.240 -14.074 -4.499 1.00 94.06 73 PHE A N 1
ATOM 612 C CA . PHE A 1 73 ? 5.400 -14.682 -5.146 1.00 94.06 73 PHE A CA 1
ATOM 613 C C . PHE A 1 73 ? 5.541 -14.226 -6.602 1.00 94.06 73 PHE A C 1
ATOM 615 O O . PHE A 1 73 ? 6.618 -13.792 -7.008 1.00 94.06 73 PHE A O 1
ATOM 622 N N . PHE A 1 74 ? 4.457 -14.267 -7.383 1.00 94.06 74 PHE A N 1
ATOM 623 C CA . PHE A 1 74 ? 4.483 -13.801 -8.771 1.00 94.06 74 PHE A CA 1
ATOM 624 C C . PHE A 1 74 ? 4.713 -12.291 -8.889 1.00 94.06 74 PHE A C 1
ATOM 626 O O . PHE A 1 74 ? 5.444 -11.872 -9.783 1.00 94.06 74 PHE A O 1
ATOM 633 N N . SER A 1 75 ? 4.148 -11.485 -7.986 1.00 91.69 75 SER A N 1
ATOM 634 C CA . SER A 1 75 ? 4.380 -10.036 -7.935 1.00 91.69 75 SER A CA 1
ATOM 635 C C . SER A 1 75 ? 5.853 -9.716 -7.666 1.00 91.69 75 SER A C 1
ATOM 637 O O . SER A 1 75 ? 6.476 -8.981 -8.434 1.00 91.69 75 SER A O 1
ATOM 639 N N . VAL A 1 76 ? 6.446 -10.325 -6.635 1.00 89.69 76 VAL A N 1
ATOM 640 C CA . VAL A 1 76 ? 7.866 -10.138 -6.301 1.00 89.69 76 VAL A CA 1
ATOM 641 C C . VAL A 1 76 ? 8.749 -10.624 -7.444 1.00 89.69 76 VAL A C 1
ATOM 643 O O . VAL A 1 76 ? 9.657 -9.913 -7.866 1.00 89.69 76 VAL A O 1
ATOM 646 N N . ARG A 1 77 ? 8.460 -11.805 -8.000 1.00 90.44 77 ARG A N 1
ATOM 647 C CA . ARG A 1 77 ? 9.210 -12.338 -9.139 1.00 90.44 77 ARG A CA 1
ATOM 648 C C . ARG A 1 77 ? 9.130 -11.417 -10.355 1.00 90.44 77 ARG A C 1
ATOM 650 O O . ARG A 1 77 ? 10.143 -11.258 -11.024 1.00 90.44 77 ARG A O 1
ATOM 657 N N . SER A 1 78 ? 7.976 -10.806 -10.645 1.00 87.81 78 SER A N 1
ATOM 658 C CA . SER A 1 78 ? 7.854 -9.882 -11.783 1.00 87.81 78 SER A CA 1
ATOM 659 C C . SER A 1 78 ? 8.679 -8.614 -11.581 1.00 87.81 78 SER A C 1
ATOM 661 O O . SER A 1 78 ? 9.237 -8.107 -12.546 1.00 87.81 78 SER A O 1
ATOM 663 N N . LEU A 1 79 ? 8.756 -8.110 -10.346 1.00 86.50 79 LEU A N 1
ATOM 664 C CA . LEU A 1 79 ? 9.557 -6.934 -10.001 1.00 86.50 79 LEU A CA 1
ATOM 665 C C . LEU A 1 79 ? 11.057 -7.234 -10.083 1.00 86.50 79 LEU A C 1
ATOM 667 O O . LEU A 1 79 ? 11.805 -6.448 -10.649 1.00 86.50 79 LEU A O 1
ATOM 671 N N . LEU A 1 80 ? 11.487 -8.388 -9.567 1.00 86.00 80 LEU A N 1
ATOM 672 C CA . LEU A 1 80 ? 12.896 -8.800 -9.578 1.00 86.00 80 LEU A CA 1
ATOM 673 C C . LEU A 1 80 ? 13.391 -9.262 -10.954 1.00 86.00 80 LEU A C 1
ATOM 675 O O . LEU A 1 80 ? 14.592 -9.267 -11.197 1.00 86.00 80 LEU A O 1
ATOM 679 N N . ALA A 1 81 ? 12.490 -9.680 -11.845 1.00 86.19 81 ALA A N 1
ATOM 680 C CA . ALA A 1 81 ? 12.840 -10.071 -13.208 1.00 86.19 81 ALA A CA 1
ATOM 681 C C . ALA A 1 81 ? 13.072 -8.870 -14.139 1.00 86.19 81 ALA A C 1
ATOM 683 O O . ALA A 1 81 ? 13.553 -9.063 -15.256 1.00 86.19 81 ALA A O 1
ATOM 684 N N . HIS A 1 82 ? 12.708 -7.653 -13.720 1.00 81.94 82 HIS A N 1
ATOM 685 C CA . HIS A 1 82 ? 12.924 -6.467 -14.536 1.00 81.94 82 HIS A CA 1
ATOM 686 C C . HIS A 1 82 ? 14.425 -6.131 -14.598 1.00 81.94 82 HIS A C 1
ATOM 688 O O . HIS A 1 82 ? 15.066 -6.043 -13.550 1.00 81.94 82 HIS A O 1
ATOM 694 N N . PRO A 1 83 ? 15.009 -5.955 -15.796 1.00 77.00 83 PRO A N 1
ATOM 695 C CA . PRO A 1 83 ? 16.416 -5.608 -15.927 1.00 77.00 83 PRO A CA 1
ATOM 696 C C . PRO A 1 83 ? 16.660 -4.158 -15.486 1.00 77.00 83 PRO A C 1
ATOM 698 O O . PRO A 1 83 ? 16.002 -3.240 -15.965 1.00 77.00 83 PRO A O 1
ATOM 701 N N . GLY A 1 84 ? 17.642 -3.950 -14.609 1.00 78.56 84 GLY A N 1
ATOM 702 C CA . GLY A 1 84 ? 18.023 -2.626 -14.109 1.00 78.56 84 GLY A CA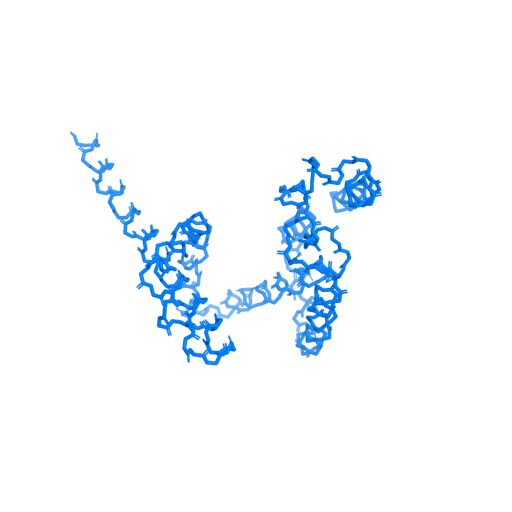 1
ATOM 703 C C . GLY A 1 84 ? 17.424 -2.290 -12.744 1.00 78.56 84 GLY A C 1
ATOM 704 O O . GLY A 1 84 ? 16.950 -3.164 -12.019 1.00 78.56 84 GLY A O 1
ATOM 705 N N . ASP A 1 85 ? 17.488 -1.012 -12.377 1.00 77.81 85 ASP A N 1
ATOM 706 C CA . ASP A 1 85 ? 17.044 -0.559 -11.063 1.00 77.81 85 ASP A CA 1
ATOM 707 C C . ASP A 1 85 ? 15.515 -0.526 -10.956 1.00 77.81 85 ASP A C 1
ATOM 709 O O . ASP A 1 85 ? 14.790 -0.129 -11.876 1.00 77.81 85 ASP A O 1
ATOM 713 N N . LEU A 1 86 ? 15.022 -0.895 -9.773 1.00 78.62 86 LEU A N 1
ATOM 714 C CA . LEU A 1 86 ? 13.621 -0.745 -9.399 1.00 78.62 86 LEU A CA 1
ATOM 715 C C . LEU A 1 86 ? 13.271 0.743 -9.304 1.00 78.62 86 LEU A C 1
ATOM 717 O O . LEU A 1 86 ? 13.473 1.395 -8.280 1.00 78.62 86 LEU A O 1
ATOM 721 N N . SER A 1 87 ? 12.726 1.271 -10.395 1.00 81.00 87 SER A N 1
ATOM 722 C CA . SER A 1 87 ? 12.220 2.635 -10.490 1.00 81.00 87 SER A CA 1
ATOM 723 C C . SER A 1 87 ? 10.694 2.659 -10.406 1.00 81.00 87 SER A C 1
ATOM 725 O O . SER A 1 87 ? 10.008 1.658 -10.616 1.00 81.00 87 SER A O 1
ATOM 727 N N . PHE A 1 88 ? 10.131 3.837 -10.143 1.00 79.00 88 PHE A N 1
ATOM 728 C CA . PHE A 1 88 ? 8.682 4.024 -10.192 1.00 79.00 88 PHE A CA 1
ATOM 729 C C . PHE A 1 88 ? 8.083 3.828 -11.590 1.00 79.00 88 PHE A C 1
ATOM 731 O O . PHE A 1 88 ? 6.900 3.515 -11.668 1.00 79.00 88 PHE A O 1
ATOM 738 N N . ALA A 1 89 ? 8.872 3.978 -12.658 1.00 79.44 89 ALA A N 1
ATOM 739 C CA . ALA A 1 89 ? 8.424 3.712 -14.023 1.00 79.44 89 ALA A CA 1
ATOM 740 C C . ALA A 1 89 ? 8.288 2.206 -14.303 1.00 79.44 89 ALA A C 1
ATOM 742 O O . ALA A 1 89 ? 7.372 1.771 -14.996 1.00 79.44 89 ALA A O 1
ATOM 743 N N . ASN A 1 90 ? 9.149 1.404 -13.673 1.00 79.38 90 ASN A N 1
ATOM 744 C CA . ASN A 1 90 ? 9.227 -0.042 -13.884 1.00 79.38 90 ASN A CA 1
ATOM 745 C C . ASN A 1 90 ? 8.479 -0.859 -12.816 1.00 79.38 90 ASN A C 1
ATOM 747 O O . ASN A 1 90 ? 8.347 -2.077 -12.939 1.00 79.38 90 ASN A O 1
ATOM 751 N N . ALA A 1 91 ? 7.946 -0.192 -11.788 1.00 81.75 91 ALA A N 1
ATOM 752 C CA . ALA A 1 91 ? 7.107 -0.774 -10.742 1.00 81.75 91 ALA A CA 1
ATOM 753 C C . ALA A 1 91 ? 5.696 -0.141 -10.722 1.00 81.75 91 ALA A C 1
ATOM 755 O O . ALA A 1 91 ? 5.323 0.500 -9.730 1.00 81.75 91 ALA A O 1
ATOM 756 N N . PRO A 1 92 ? 4.905 -0.293 -11.804 1.00 83.75 92 PRO A N 1
ATOM 757 C CA . PRO A 1 92 ? 3.562 0.267 -11.877 1.00 83.75 92 PRO A CA 1
ATOM 758 C C . PRO A 1 92 ? 2.591 -0.468 -10.941 1.00 83.75 92 PRO A C 1
ATOM 760 O O . PRO A 1 92 ? 2.520 -1.698 -10.915 1.00 83.75 92 PRO A O 1
ATOM 763 N N . TYR A 1 93 ? 1.767 0.291 -10.226 1.00 76.56 93 TYR A N 1
ATOM 764 C CA . TYR A 1 93 ? 0.604 -0.184 -9.475 1.00 76.56 93 TYR A CA 1
ATOM 765 C C . TYR A 1 93 ? -0.453 -0.759 -10.420 1.00 76.56 93 TYR A C 1
ATOM 767 O O . TYR A 1 93 ? -1.110 -1.759 -10.109 1.00 76.56 93 TYR A O 1
ATOM 775 N N . LEU A 1 94 ? -0.594 -0.146 -11.597 1.00 81.06 94 LEU A N 1
ATOM 776 C CA . LEU A 1 94 ? -1.587 -0.518 -12.597 1.00 81.06 94 LEU A CA 1
ATOM 777 C C .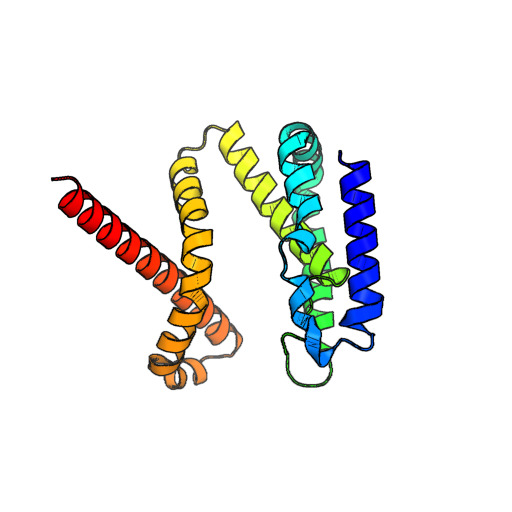 LEU A 1 94 ? -1.010 -1.498 -13.634 1.00 81.06 94 LEU A C 1
ATOM 779 O O . LEU A 1 94 ? -1.029 -1.290 -14.841 1.00 81.06 94 LEU A O 1
ATOM 783 N N . ASN A 1 95 ? -0.488 -2.606 -13.115 1.00 84.06 95 ASN A N 1
ATOM 784 C CA . ASN A 1 95 ? -0.195 -3.838 -13.844 1.00 84.06 95 ASN A CA 1
ATOM 785 C C . ASN A 1 95 ? -1.076 -4.950 -13.262 1.00 84.06 95 ASN A C 1
ATOM 787 O O . ASN A 1 95 ? -1.326 -4.960 -12.058 1.00 84.06 95 ASN A O 1
ATOM 791 N N . THR A 1 96 ? -1.516 -5.904 -14.087 1.00 85.69 96 THR A N 1
ATOM 792 C CA . THR A 1 96 ? -2.326 -7.057 -13.666 1.00 85.69 96 THR A CA 1
ATOM 793 C C . THR A 1 96 ? -1.843 -7.708 -12.363 1.00 85.69 96 THR A C 1
ATOM 795 O O . THR A 1 96 ? -2.629 -7.830 -11.425 1.00 85.69 96 THR A O 1
ATOM 798 N N . ILE A 1 97 ? -0.565 -8.099 -12.255 1.00 89.50 97 ILE A N 1
ATOM 799 C CA . ILE A 1 97 ? -0.085 -8.835 -11.073 1.00 89.50 97 ILE A CA 1
ATOM 800 C C . ILE A 1 97 ? 0.009 -7.941 -9.831 1.00 89.50 97 ILE A C 1
ATOM 802 O O . ILE A 1 97 ? -0.311 -8.381 -8.728 1.00 89.50 97 ILE A O 1
ATOM 806 N N . GLN A 1 98 ? 0.372 -6.668 -10.009 1.00 87.94 98 GLN A N 1
ATOM 807 C CA . GLN A 1 98 ? 0.466 -5.690 -8.918 1.00 87.94 98 GLN A CA 1
ATOM 808 C C . GLN A 1 98 ? -0.915 -5.253 -8.415 1.00 87.94 98 GLN A C 1
ATOM 810 O O . GLN A 1 98 ? -1.131 -5.092 -7.210 1.00 87.94 98 GLN A O 1
ATOM 815 N N . SER A 1 99 ? -1.881 -5.145 -9.326 1.00 86.75 99 SER A N 1
ATOM 816 C CA . SER A 1 99 ? -3.286 -4.890 -9.013 1.00 86.75 99 SER A CA 1
ATOM 817 C C . SER A 1 99 ? -3.917 -6.074 -8.282 1.00 86.75 99 SER A C 1
ATOM 819 O O . SER A 1 99 ? -4.581 -5.865 -7.269 1.00 86.75 99 SER A O 1
ATOM 821 N N . LEU A 1 100 ? -3.655 -7.314 -8.716 1.00 89.25 100 LEU A N 1
ATOM 822 C CA . LEU A 1 100 ? -4.098 -8.518 -8.000 1.00 89.25 100 LEU A CA 1
ATOM 823 C C . LEU A 1 100 ? -3.483 -8.605 -6.603 1.00 89.25 100 LEU A C 1
ATOM 825 O O . LEU A 1 100 ? -4.198 -8.873 -5.639 1.00 89.25 100 LEU A O 1
ATOM 829 N N . TYR A 1 101 ? -2.182 -8.337 -6.477 1.00 90.56 101 TYR A N 1
ATOM 830 C CA . TYR A 1 101 ? -1.508 -8.284 -5.181 1.00 90.56 101 TYR A CA 1
ATOM 831 C C . TYR A 1 101 ? -2.161 -7.250 -4.257 1.00 90.56 101 TYR A C 1
ATOM 833 O O . TYR A 1 101 ? -2.553 -7.575 -3.137 1.00 90.56 101 TYR A O 1
ATOM 841 N N . SER A 1 102 ? -2.370 -6.028 -4.747 1.00 86.94 102 SER A N 1
ATOM 842 C CA . SER A 1 102 ? -3.020 -4.962 -3.978 1.00 86.94 102 SER A CA 1
ATOM 843 C C . SER A 1 102 ? -4.452 -5.327 -3.577 1.00 86.94 102 SER A C 1
ATOM 845 O O . SER A 1 102 ? -4.842 -5.109 -2.431 1.00 86.94 102 SER A O 1
ATOM 847 N N . LEU A 1 103 ? -5.223 -5.935 -4.483 1.00 87.06 103 LEU A N 1
ATOM 848 C CA . LEU A 1 103 ? -6.588 -6.391 -4.216 1.00 87.06 103 LEU A CA 1
ATOM 849 C C . LEU A 1 103 ? -6.634 -7.442 -3.104 1.00 87.06 103 LEU A C 1
ATOM 851 O O . LEU A 1 103 ? -7.489 -7.374 -2.221 1.00 87.06 103 LEU A O 1
ATOM 855 N N . VAL A 1 104 ? -5.689 -8.381 -3.112 1.00 90.62 104 VAL A N 1
ATOM 856 C CA . VAL A 1 104 ? -5.541 -9.360 -2.034 1.00 90.62 104 VAL A CA 1
ATOM 857 C C . VAL A 1 104 ? -5.241 -8.656 -0.705 1.00 90.62 104 VAL A C 1
ATOM 859 O O . VAL A 1 104 ? -5.886 -8.923 0.304 1.00 90.62 104 VAL A O 1
ATOM 862 N N . ILE A 1 105 ? -4.310 -7.707 -0.661 1.00 88.88 105 ILE A N 1
ATOM 863 C CA . ILE A 1 105 ? -4.038 -6.996 0.598 1.00 88.88 105 ILE A CA 1
ATOM 864 C C . ILE A 1 105 ? -5.286 -6.242 1.092 1.00 88.88 105 ILE A C 1
ATOM 866 O O . ILE A 1 105 ? -5.636 -6.336 2.271 1.00 88.88 105 ILE A O 1
ATOM 870 N N . ILE A 1 106 ? -6.013 -5.569 0.193 1.00 88.06 106 ILE A N 1
ATOM 871 C CA . ILE A 1 106 ? -7.262 -4.857 0.513 1.00 88.06 106 ILE A CA 1
ATOM 872 C C . ILE A 1 106 ? -8.316 -5.814 1.082 1.00 88.06 106 ILE A C 1
ATOM 874 O O . ILE A 1 106 ? -8.912 -5.521 2.119 1.00 88.06 106 ILE A O 1
ATOM 878 N N . PHE A 1 107 ? -8.540 -6.965 0.448 1.00 89.38 107 PHE A N 1
ATOM 879 C CA . PHE A 1 107 ? -9.511 -7.947 0.931 1.00 89.38 107 PHE A CA 1
ATOM 880 C C . PHE A 1 107 ? -9.107 -8.568 2.272 1.00 89.38 107 PHE A C 1
ATOM 882 O O . PHE A 1 107 ? -9.979 -8.754 3.118 1.00 89.38 107 PHE A O 1
ATOM 889 N N . ALA A 1 108 ? -7.819 -8.820 2.523 1.00 89.31 108 ALA A N 1
ATOM 890 C CA . ALA A 1 108 ? -7.351 -9.275 3.837 1.00 89.31 108 ALA A CA 1
ATOM 891 C C . ALA A 1 108 ? -7.696 -8.264 4.939 1.00 89.31 108 ALA A C 1
ATOM 893 O O . ALA A 1 108 ? -8.266 -8.636 5.970 1.00 89.31 108 ALA A O 1
ATOM 894 N N . VAL A 1 109 ? -7.390 -6.982 4.707 1.00 89.50 109 VAL A N 1
ATOM 895 C CA . VAL A 1 109 ? -7.715 -5.901 5.650 1.00 89.50 109 VAL A CA 1
ATOM 896 C C . VAL A 1 109 ? -9.228 -5.792 5.845 1.00 89.50 109 VAL A C 1
ATOM 898 O O . VAL A 1 109 ? -9.687 -5.697 6.982 1.00 89.50 109 VAL A O 1
ATOM 901 N N . PHE A 1 110 ? -10.005 -5.865 4.761 1.00 89.56 110 PHE A N 1
ATOM 902 C CA . PHE A 1 110 ? -11.465 -5.809 4.801 1.00 89.56 110 PHE A CA 1
ATOM 903 C C . PHE A 1 110 ? -12.069 -6.953 5.626 1.00 89.56 110 PHE A C 1
ATOM 905 O O . PHE A 1 110 ? -12.818 -6.689 6.561 1.00 89.56 110 PHE A O 1
ATOM 912 N N . ILE A 1 111 ? -11.698 -8.211 5.354 1.00 90.94 111 ILE A N 1
ATOM 913 C CA . ILE A 1 111 ? -12.187 -9.381 6.108 1.00 90.94 111 ILE A CA 1
ATOM 914 C C . ILE A 1 111 ? -11.845 -9.242 7.595 1.00 90.94 111 ILE A C 1
ATOM 916 O O . ILE A 1 111 ? -12.701 -9.480 8.450 1.00 90.94 111 ILE A O 1
ATOM 920 N N . GLY A 1 112 ? -10.605 -8.847 7.906 1.00 90.31 112 GLY A N 1
ATOM 921 C CA . GLY A 1 112 ? -10.148 -8.654 9.281 1.00 90.31 112 GLY A CA 1
ATOM 922 C C . GLY A 1 112 ? -10.957 -7.585 10.015 1.00 90.31 112 GLY A C 1
ATOM 923 O O . GLY A 1 112 ? -11.485 -7.846 11.097 1.00 90.31 112 GLY A O 1
ATOM 924 N N . ALA A 1 113 ? -11.111 -6.409 9.402 1.00 89.81 113 ALA A N 1
ATOM 925 C CA . ALA A 1 113 ? -11.873 -5.301 9.970 1.00 89.81 113 ALA A CA 1
ATOM 926 C C . ALA A 1 113 ? -13.359 -5.652 10.143 1.00 89.81 113 ALA A C 1
ATOM 928 O O . ALA A 1 113 ? -13.907 -5.463 11.228 1.00 89.81 113 ALA A O 1
ATOM 929 N N . SER A 1 114 ? -13.999 -6.228 9.121 1.00 90.88 114 SER A N 1
ATOM 930 C CA . SER A 1 114 ? -15.402 -6.653 9.189 1.00 90.88 114 SER A CA 1
ATOM 931 C C . SER A 1 114 ? -15.630 -7.684 10.290 1.00 90.88 114 SER A C 1
ATOM 933 O O . SER A 1 114 ? -16.587 -7.564 11.048 1.00 90.88 114 SER A O 1
ATOM 935 N N . LYS A 1 115 ? -14.723 -8.652 10.457 1.00 91.25 115 LYS A N 1
ATOM 936 C CA . LYS A 1 115 ? -14.830 -9.655 11.524 1.00 91.25 115 LYS A CA 1
ATOM 937 C C . LYS A 1 115 ? -14.675 -9.053 12.921 1.00 91.25 115 LYS A C 1
ATOM 939 O O . LYS A 1 115 ? -15.336 -9.500 13.852 1.00 91.25 115 LYS A O 1
ATOM 944 N N . MET A 1 116 ? -13.827 -8.036 13.079 1.00 92.00 116 MET A N 1
ATOM 945 C CA . MET A 1 116 ? -13.712 -7.300 14.343 1.00 92.00 116 MET A CA 1
ATOM 946 C C . MET A 1 116 ? -14.977 -6.512 14.681 1.00 92.00 116 MET A C 1
ATOM 948 O O . MET A 1 116 ? -15.319 -6.432 15.857 1.00 92.00 116 MET A O 1
ATOM 952 N N . ILE A 1 117 ? -15.644 -5.947 13.669 1.00 91.38 117 ILE A N 1
ATOM 953 C CA . ILE A 1 117 ? -16.911 -5.222 13.827 1.00 91.38 117 ILE A CA 1
ATOM 954 C C . ILE A 1 117 ? -18.034 -6.194 14.197 1.00 91.38 117 ILE A C 1
ATOM 956 O O . ILE A 1 117 ? -18.713 -5.973 15.186 1.00 91.38 117 ILE A O 1
ATOM 960 N N . VAL A 1 118 ? -18.190 -7.294 13.453 1.00 91.06 118 VAL A N 1
ATOM 961 C CA . VAL A 1 118 ? -19.250 -8.293 13.695 1.00 91.06 118 VAL A CA 1
ATOM 962 C C . VAL A 1 118 ? -19.129 -8.946 15.075 1.00 91.06 118 VAL A C 1
ATOM 964 O O . VAL A 1 118 ? -20.138 -9.284 15.681 1.00 91.06 118 VAL A O 1
ATOM 967 N N . ASN A 1 119 ? -17.906 -9.118 15.580 1.00 92.38 119 ASN A N 1
ATOM 968 C CA . ASN A 1 119 ? -17.655 -9.737 16.882 1.00 92.38 119 ASN A CA 1
ATOM 969 C C . ASN A 1 119 ? -17.553 -8.729 18.043 1.00 92.38 119 ASN A C 1
ATOM 971 O O . ASN A 1 119 ? -17.081 -9.121 19.110 1.00 92.38 119 ASN A O 1
ATOM 975 N N . ASP A 1 120 ? -17.877 -7.447 17.828 1.00 91.06 120 ASP A N 1
ATOM 976 C CA . ASP A 1 120 ? -17.745 -6.371 18.827 1.00 91.06 120 ASP A CA 1
ATOM 977 C C . ASP A 1 120 ? -16.400 -6.399 19.578 1.00 91.06 120 ASP A C 1
ATOM 979 O O . ASP A 1 120 ? -16.304 -6.347 20.807 1.00 91.06 120 ASP A O 1
ATOM 983 N N . SER A 1 121 ? -15.310 -6.534 18.818 1.00 93.50 121 SER A N 1
ATOM 984 C CA . SER A 1 121 ? -13.993 -6.777 19.399 1.00 93.50 121 SER A CA 1
ATOM 985 C C . SER A 1 121 ? -13.527 -5.604 20.277 1.00 93.50 121 SER A C 1
ATOM 987 O O . SER A 1 121 ? -13.510 -4.461 19.810 1.00 93.50 121 SER A O 1
ATOM 989 N N . PRO A 1 122 ? -12.968 -5.855 21.479 1.00 92.12 122 PRO A N 1
ATOM 990 C CA . PRO A 1 122 ? -12.406 -4.797 22.327 1.00 92.12 122 PRO A CA 1
ATOM 991 C C . PRO A 1 122 ? -11.189 -4.103 21.693 1.00 92.12 122 PRO A C 1
ATOM 993 O O . PRO A 1 122 ? -10.792 -3.022 22.119 1.00 92.12 122 PRO A O 1
ATOM 996 N N . LYS A 1 123 ? -10.589 -4.702 20.654 1.00 91.62 123 LYS A N 1
ATOM 997 C CA . LYS A 1 123 ? -9.470 -4.122 19.895 1.00 91.62 123 LYS A CA 1
ATOM 998 C C . LYS A 1 123 ? -9.931 -3.162 18.791 1.00 91.62 123 LYS A C 1
ATOM 1000 O O . LYS A 1 123 ? -9.092 -2.489 18.192 1.00 91.62 123 LYS A O 1
ATOM 1005 N N . LEU A 1 124 ? -11.233 -3.076 18.505 1.00 91.62 124 LEU A N 1
ATOM 1006 C CA . LEU A 1 124 ? -11.779 -2.225 17.444 1.00 91.62 124 LEU A CA 1
ATOM 1007 C C . LEU A 1 124 ? -11.393 -0.736 17.589 1.00 91.62 124 LEU A C 1
ATOM 1009 O O . LEU A 1 124 ? -11.001 -0.144 16.580 1.00 91.62 124 LEU A O 1
ATOM 1013 N N . PRO A 1 125 ? -11.394 -0.121 18.793 1.00 91.88 125 PRO A N 1
ATOM 1014 C CA . PRO A 1 125 ? -10.966 1.270 18.954 1.00 91.88 125 PRO A CA 1
ATOM 1015 C C . PRO A 1 125 ? -9.504 1.504 18.554 1.00 91.88 125 PRO A C 1
ATOM 1017 O O . PRO A 1 125 ? -9.199 2.517 17.925 1.00 91.88 125 PRO A O 1
ATOM 1020 N N . LEU A 1 126 ? -8.612 0.553 18.858 1.00 90.81 126 LEU A N 1
ATOM 1021 C CA . LEU A 1 126 ? -7.197 0.630 18.483 1.00 90.81 126 LEU A CA 1
ATOM 1022 C C . LEU A 1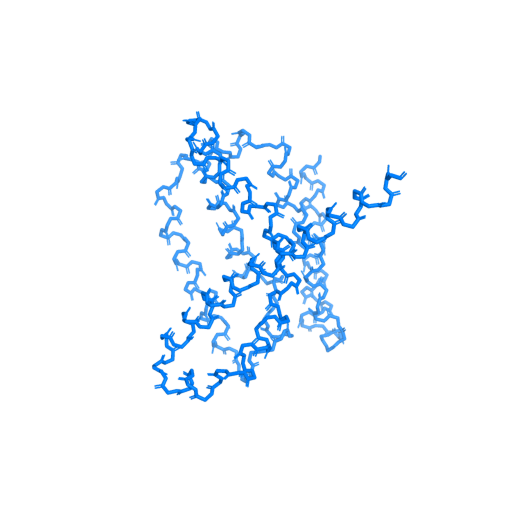 126 ? -7.027 0.597 16.960 1.00 90.81 126 LEU A C 1
ATOM 1024 O O . LEU A 1 126 ? -6.316 1.428 16.401 1.00 90.81 126 LEU A O 1
ATOM 1028 N N . PHE A 1 127 ? -7.710 -0.322 16.275 1.00 90.12 127 PHE A N 1
ATOM 1029 C CA . PHE A 1 127 ? -7.657 -0.406 14.812 1.00 90.12 127 PHE A CA 1
ATOM 1030 C C . PHE A 1 127 ? -8.291 0.811 14.137 1.00 90.12 127 PHE A C 1
ATOM 1032 O O . PHE A 1 127 ? -7.760 1.308 13.143 1.00 90.12 127 PHE A O 1
ATOM 1039 N N . LYS A 1 128 ? -9.374 1.353 14.707 1.00 89.38 128 LYS A N 1
ATOM 1040 C CA . LYS A 1 128 ? -9.964 2.613 14.243 1.00 89.38 128 LYS A CA 1
ATOM 1041 C C . LYS A 1 128 ? -8.960 3.758 14.367 1.00 89.38 128 LYS A C 1
ATOM 1043 O O . LYS A 1 128 ? -8.761 4.490 13.400 1.00 89.38 128 LYS A O 1
ATOM 1048 N N . TRP A 1 129 ? -8.278 3.875 15.506 1.00 89.75 129 TRP A N 1
ATOM 1049 C CA . TRP A 1 129 ? -7.211 4.858 15.695 1.00 89.75 129 TRP A CA 1
ATOM 1050 C C . TRP A 1 129 ? -6.083 4.674 14.670 1.00 89.75 129 TRP A C 1
ATOM 1052 O O . TRP A 1 129 ? -5.760 5.624 13.959 1.00 89.75 129 TRP A O 1
ATOM 1062 N N . LEU A 1 130 ? -5.562 3.451 14.508 1.00 89.69 130 LEU A N 1
ATOM 1063 C CA . LEU A 1 130 ? -4.518 3.142 13.522 1.00 89.69 130 LEU A CA 1
ATOM 1064 C C . LEU A 1 130 ? -4.938 3.541 12.103 1.00 89.69 130 LEU A C 1
ATOM 1066 O O . LEU A 1 130 ? -4.164 4.186 11.401 1.00 89.69 130 LEU A O 1
ATOM 1070 N N . SER A 1 131 ? -6.173 3.230 11.697 1.00 87.94 131 SER A N 1
ATOM 1071 C CA . SER A 1 131 ? -6.687 3.564 10.360 1.00 87.94 131 SER A CA 1
ATOM 1072 C C . SER A 1 131 ? -6.766 5.075 10.100 1.00 87.94 131 SER A C 1
ATOM 1074 O O . SER A 1 131 ? -6.429 5.529 9.009 1.00 87.94 131 SER A O 1
ATOM 1076 N N . VAL A 1 132 ? -7.132 5.874 11.112 1.00 87.81 132 VAL A N 1
ATOM 1077 C CA . VAL A 1 132 ? -7.185 7.343 11.008 1.00 87.81 132 VAL A CA 1
ATOM 1078 C C . VAL A 1 132 ? -5.788 7.932 10.824 1.00 87.81 132 VAL A C 1
ATOM 1080 O O . VAL A 1 132 ? -5.612 8.891 10.067 1.00 87.81 132 VAL A O 1
ATOM 1083 N N . TYR A 1 133 ? -4.789 7.372 11.507 1.00 88.56 133 TYR A N 1
ATOM 1084 C CA . TYR A 1 133 ? -3.414 7.850 11.395 1.00 88.56 133 TYR A CA 1
ATOM 1085 C C . TYR A 1 133 ? -2.678 7.292 10.186 1.00 88.56 133 TYR A C 1
ATOM 1087 O O . TYR A 1 133 ? -1.845 8.011 9.655 1.00 88.56 133 TYR A O 1
ATOM 1095 N N . ALA A 1 134 ? -3.029 6.112 9.673 1.00 87.31 134 ALA A N 1
ATOM 1096 C CA . ALA A 1 134 ? -2.368 5.515 8.511 1.00 87.31 134 ALA A CA 1
ATOM 1097 C C . ALA A 1 134 ? -2.299 6.478 7.310 1.00 87.31 134 ALA A C 1
ATOM 1099 O O . ALA A 1 134 ? -1.232 6.659 6.725 1.00 87.31 134 ALA A O 1
ATOM 1100 N N . TYR A 1 135 ? -3.400 7.175 6.997 1.00 81.00 135 TYR A N 1
ATOM 1101 C CA . TYR A 1 135 ? -3.413 8.177 5.924 1.00 81.00 135 TYR A CA 1
ATOM 1102 C C . TYR A 1 135 ? -2.514 9.388 6.226 1.00 81.00 135 TYR A C 1
ATOM 1104 O O . TYR A 1 135 ? -1.780 9.858 5.362 1.00 81.00 135 TYR A O 1
ATOM 1112 N N . ARG A 1 136 ? -2.529 9.885 7.468 1.00 86.12 136 ARG A N 1
ATOM 1113 C CA . ARG A 1 136 ? -1.689 11.021 7.896 1.00 86.12 136 ARG A CA 1
ATOM 1114 C C . ARG A 1 136 ? -0.204 10.656 7.868 1.00 86.12 136 ARG A C 1
ATOM 1116 O O . ARG A 1 136 ? 0.637 11.466 7.488 1.00 86.12 136 ARG A O 1
ATOM 1123 N N . THR A 1 137 ? 0.092 9.423 8.254 1.00 89.94 137 THR A N 1
ATOM 1124 C CA . THR A 1 137 ? 1.429 8.851 8.331 1.00 89.94 137 THR A CA 1
ATOM 1125 C C . THR A 1 137 ? 2.011 8.554 6.962 1.00 89.94 137 THR A C 1
ATOM 1127 O O . THR A 1 137 ? 3.222 8.669 6.809 1.00 89.94 137 THR A O 1
ATOM 1130 N N . TYR A 1 138 ? 1.190 8.285 5.944 1.00 84.81 138 TYR A N 1
ATOM 1131 C CA . TYR A 1 138 ? 1.667 8.087 4.573 1.00 84.81 138 TYR A CA 1
ATOM 1132 C C . TYR A 1 138 ? 2.553 9.245 4.077 1.00 84.81 138 TYR A C 1
ATOM 1134 O O . TYR A 1 138 ? 3.639 8.998 3.557 1.00 84.81 138 TYR A O 1
ATOM 1142 N N . LEU A 1 139 ? 2.150 10.502 4.314 1.00 80.12 139 LEU A N 1
ATOM 1143 C CA . LEU A 1 139 ? 2.961 11.676 3.955 1.00 80.12 139 LEU A CA 1
ATOM 1144 C C . LEU A 1 139 ? 4.242 11.792 4.793 1.00 80.12 139 LEU A C 1
ATOM 1146 O O . LEU A 1 139 ? 5.294 12.148 4.268 1.00 80.12 139 LEU A O 1
ATOM 1150 N N . ALA A 1 140 ? 4.168 11.476 6.087 1.00 89.81 140 ALA A N 1
ATOM 1151 C CA . ALA A 1 140 ? 5.327 11.514 6.978 1.00 89.81 140 ALA A CA 1
ATOM 1152 C C . ALA A 1 140 ? 6.344 10.402 6.674 1.00 89.81 140 ALA A C 1
ATOM 1154 O O . ALA A 1 140 ? 7.526 10.564 6.962 1.00 89.81 140 ALA A O 1
ATOM 1155 N N . ASN A 1 141 ? 5.898 9.292 6.083 1.00 91.62 141 ASN A N 1
ATOM 1156 C CA . ASN A 1 141 ? 6.689 8.081 5.900 1.00 91.62 141 ASN A CA 1
ATOM 1157 C C . ASN A 1 141 ? 7.961 8.331 5.076 1.00 91.62 141 ASN A C 1
ATOM 1159 O O . ASN A 1 141 ? 9.051 7.963 5.499 1.00 91.62 141 ASN A O 1
ATOM 1163 N N . VAL A 1 142 ? 7.842 9.029 3.938 1.00 89.75 142 VAL A N 1
ATOM 1164 C CA . VAL A 1 142 ? 8.998 9.343 3.076 1.00 89.75 142 VAL A CA 1
ATOM 1165 C C . VAL A 1 142 ? 9.974 10.276 3.788 1.00 89.75 142 VAL A C 1
ATOM 1167 O O . VAL A 1 142 ? 11.175 10.028 3.775 1.00 89.75 142 VAL A O 1
ATOM 1170 N N . PHE A 1 143 ? 9.467 11.321 4.445 1.00 93.12 143 PHE A N 1
ATOM 1171 C CA . PHE A 1 143 ? 10.300 12.259 5.197 1.00 93.12 143 PHE A CA 1
ATOM 1172 C C . PHE A 1 143 ? 11.077 11.552 6.316 1.00 93.12 143 PHE A C 1
ATOM 1174 O O . PHE A 1 143 ? 12.296 11.680 6.404 1.00 93.12 143 PHE A O 1
ATOM 1181 N N . VAL A 1 144 ? 10.384 10.755 7.132 1.00 95.69 144 VAL A N 1
ATOM 1182 C CA . VAL A 1 144 ? 10.997 9.998 8.228 1.00 95.69 144 VAL A CA 1
ATOM 1183 C C . VAL A 1 144 ? 12.006 8.988 7.702 1.00 95.69 144 VAL A C 1
ATOM 1185 O O . VAL A 1 144 ? 13.078 8.868 8.284 1.00 95.69 144 VAL A O 1
ATOM 1188 N N . PHE A 1 145 ? 11.717 8.313 6.588 1.00 94.31 145 PHE A N 1
ATOM 1189 C CA . PHE A 1 145 ? 12.664 7.383 5.978 1.00 94.31 145 PHE A CA 1
ATOM 1190 C C . PHE A 1 145 ? 13.974 8.077 5.597 1.00 94.31 145 PHE A C 1
ATOM 1192 O O . PHE A 1 145 ? 15.044 7.573 5.922 1.00 94.31 145 PHE A O 1
ATOM 1199 N N . GLN A 1 146 ? 13.899 9.257 4.974 1.00 94.31 146 GLN A N 1
ATOM 1200 C CA . GLN A 1 146 ? 15.091 10.031 4.615 1.00 94.31 146 GLN A CA 1
ATOM 1201 C C . GLN A 1 146 ? 15.878 10.476 5.852 1.00 94.31 146 GLN A C 1
ATOM 1203 O O . GLN A 1 146 ? 17.097 10.331 5.885 1.00 94.31 146 GLN A O 1
ATOM 1208 N N . VAL A 1 147 ? 15.195 10.950 6.899 1.00 95.44 147 VAL A N 1
ATOM 1209 C CA . VAL A 1 147 ? 15.846 11.312 8.170 1.00 95.44 147 VAL A CA 1
ATOM 1210 C C . VAL A 1 147 ? 16.534 10.099 8.801 1.00 95.44 147 VAL A C 1
ATOM 1212 O O . VAL A 1 147 ? 17.687 10.195 9.212 1.00 95.44 147 VAL A O 1
ATOM 1215 N N . LEU A 1 148 ? 15.866 8.945 8.850 1.00 96.00 148 LEU A N 1
ATOM 1216 C CA . LEU A 1 148 ? 16.447 7.726 9.410 1.00 96.00 148 LEU A CA 1
ATOM 1217 C C . LEU A 1 148 ? 17.627 7.215 8.583 1.00 96.00 148 LEU A C 1
ATOM 1219 O O . LEU A 1 148 ? 18.620 6.796 9.168 1.00 96.00 148 LEU A O 1
ATOM 1223 N N . LEU A 1 149 ? 17.562 7.293 7.252 1.00 94.19 149 LEU A N 1
ATOM 1224 C CA . LEU A 1 149 ? 18.701 6.965 6.396 1.00 94.19 149 LEU A CA 1
ATOM 1225 C C . LEU A 1 149 ? 19.892 7.881 6.680 1.00 94.19 149 LEU A C 1
ATOM 1227 O O . LEU A 1 149 ? 21.001 7.387 6.844 1.00 94.19 149 LEU A O 1
ATOM 1231 N N . LEU A 1 150 ? 19.682 9.193 6.798 1.00 95.44 150 LEU A N 1
ATOM 1232 C CA . LEU A 1 150 ? 20.768 10.127 7.115 1.00 95.44 150 LEU A CA 1
ATOM 1233 C C . LEU A 1 150 ? 21.436 9.825 8.465 1.00 95.44 150 LEU A C 1
ATOM 1235 O O . LEU A 1 150 ? 22.634 10.044 8.606 1.00 95.44 150 LEU A O 1
ATOM 1239 N N . LEU A 1 151 ? 20.678 9.317 9.441 1.00 95.75 151 LEU A N 1
ATOM 1240 C CA . LEU A 1 151 ? 21.177 9.038 10.791 1.00 95.75 151 LEU A CA 1
ATOM 1241 C C . LEU A 1 151 ? 21.757 7.627 10.964 1.00 95.75 151 LEU A C 1
ATOM 1243 O O . LEU A 1 151 ? 22.696 7.448 11.735 1.00 95.75 151 LEU A O 1
ATOM 1247 N N . PHE A 1 152 ? 21.191 6.620 10.294 1.00 95.00 152 PHE A N 1
ATOM 1248 C CA . PHE A 1 152 ? 21.443 5.203 10.595 1.00 95.00 152 PHE A CA 1
ATOM 1249 C C . PHE A 1 152 ? 21.9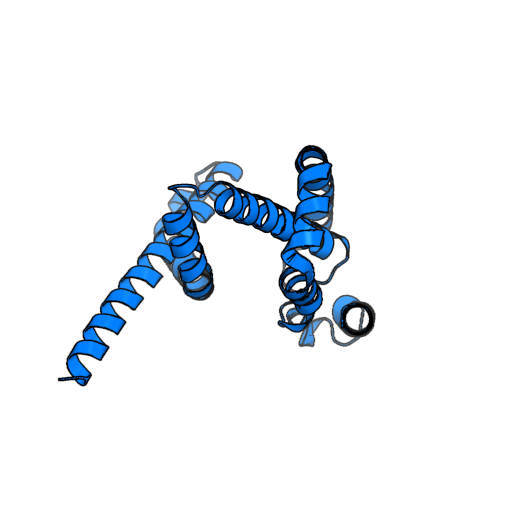18 4.369 9.402 1.00 95.00 152 PHE A C 1
ATOM 1251 O O . PHE A 1 152 ? 22.118 3.164 9.570 1.00 95.00 152 PHE A O 1
ATOM 1258 N N . LYS A 1 153 ? 22.125 4.963 8.217 1.00 92.94 153 LYS A N 1
ATOM 1259 C CA . LYS A 1 153 ? 22.544 4.233 7.005 1.00 92.94 153 LYS A CA 1
ATOM 1260 C C . LYS A 1 153 ? 23.735 3.310 7.257 1.00 92.94 153 LYS A C 1
ATOM 1262 O O . LYS A 1 153 ? 23.657 2.138 6.905 1.00 92.94 153 LYS A O 1
ATOM 1267 N N . ASP A 1 154 ? 24.802 3.808 7.876 1.00 92.94 154 ASP A N 1
ATOM 1268 C CA . ASP A 1 154 ? 26.030 3.022 8.052 1.00 92.94 154 ASP A CA 1
ATOM 1269 C C . ASP A 1 154 ? 25.811 1.809 8.967 1.00 92.94 154 ASP A C 1
ATOM 1271 O O . ASP A 1 154 ? 26.302 0.719 8.682 1.00 92.94 154 ASP A O 1
ATOM 1275 N N . SER A 1 155 ? 24.999 1.964 10.016 1.00 92.81 155 SER A N 1
ATOM 1276 C CA . SER A 1 155 ? 24.614 0.868 10.912 1.00 92.81 155 SER A CA 1
ATOM 1277 C C . SER A 1 155 ? 23.697 -0.146 10.225 1.00 92.81 155 SER A C 1
ATOM 1279 O O . SER A 1 155 ? 23.816 -1.348 10.451 1.00 92.81 155 SER A O 1
ATOM 1281 N N . TRP A 1 156 ? 22.772 0.316 9.380 1.00 91.94 156 TRP A N 1
ATOM 1282 C CA . TRP A 1 156 ? 21.849 -0.551 8.643 1.00 91.94 156 TRP A CA 1
ATOM 1283 C C . TRP A 1 156 ? 22.563 -1.399 7.593 1.00 91.94 156 TRP A C 1
ATOM 1285 O O . TRP A 1 156 ? 22.249 -2.580 7.462 1.00 91.94 156 TRP A O 1
ATOM 1295 N N . LEU A 1 157 ? 23.552 -0.831 6.899 1.00 92.88 157 LEU A N 1
ATOM 1296 C CA . LEU A 1 157 ? 24.328 -1.534 5.871 1.00 92.88 157 LEU A CA 1
ATOM 1297 C C . LEU A 1 157 ? 25.201 -2.671 6.428 1.00 92.88 157 LEU A C 1
ATOM 1299 O O . LEU A 1 157 ? 25.630 -3.529 5.662 1.00 92.88 157 LEU A O 1
ATOM 1303 N N . GLN A 1 158 ? 25.445 -2.709 7.742 1.00 94.69 158 GLN A N 1
ATOM 1304 C CA . GLN A 1 158 ? 26.153 -3.812 8.406 1.00 94.69 158 GLN A CA 1
ATOM 1305 C C . GLN A 1 158 ? 25.245 -5.013 8.712 1.00 94.69 158 GLN A C 1
ATOM 1307 O O . GLN A 1 158 ? 25.737 -6.095 9.036 1.00 94.69 158 GLN A O 1
ATOM 1312 N N . LEU A 1 159 ? 23.922 -4.845 8.634 1.00 94.12 159 LEU A N 1
ATOM 1313 C CA . LEU A 1 159 ? 22.967 -5.918 8.891 1.00 94.12 159 LEU A CA 1
ATOM 1314 C C . LEU A 1 159 ? 22.790 -6.806 7.648 1.00 94.12 159 LEU A C 1
ATOM 1316 O O . LEU A 1 159 ? 22.862 -6.320 6.518 1.00 94.12 159 LEU A O 1
ATOM 1320 N N . PRO A 1 160 ? 22.455 -8.099 7.822 1.00 95.62 160 PRO A N 1
ATOM 1321 C CA . PRO A 1 160 ? 21.992 -8.928 6.714 1.00 95.62 160 PRO A CA 1
ATOM 1322 C C . PRO A 1 160 ? 20.805 -8.267 6.003 1.00 95.62 160 PRO A C 1
ATOM 1324 O O . PRO A 1 160 ? 19.904 -7.748 6.663 1.00 95.62 160 PRO A O 1
ATOM 1327 N N . SER A 1 161 ? 20.762 -8.328 4.671 1.00 88.50 161 SER A N 1
ATOM 1328 C CA . SER A 1 161 ? 19.801 -7.577 3.842 1.00 88.50 161 SER A CA 1
ATOM 1329 C C . SER A 1 161 ? 18.337 -7.734 4.274 1.00 88.50 161 SER A C 1
ATOM 1331 O O . SER A 1 161 ? 17.608 -6.747 4.356 1.00 88.50 161 SER A O 1
ATOM 1333 N N . GLY A 1 162 ? 17.904 -8.949 4.624 1.00 89.38 162 GLY A N 1
ATOM 1334 C CA . GLY A 1 162 ? 16.544 -9.193 5.116 1.00 89.38 162 GLY A CA 1
ATOM 1335 C C . GLY A 1 162 ? 16.249 -8.514 6.458 1.00 89.38 162 GLY A C 1
ATOM 1336 O O . GLY A 1 162 ? 15.175 -7.942 6.643 1.00 89.38 162 GLY A O 1
ATOM 1337 N N . VAL A 1 163 ? 17.217 -8.524 7.378 1.00 93.00 163 VAL A N 1
ATOM 1338 C CA . VAL A 1 163 ? 17.101 -7.862 8.687 1.00 93.00 163 VAL A CA 1
ATOM 1339 C C . VAL A 1 163 ? 17.127 -6.348 8.512 1.00 93.00 163 VAL A C 1
ATOM 1341 O O . VAL A 1 163 ? 16.307 -5.658 9.110 1.00 93.00 163 VAL A O 1
ATOM 1344 N N . MET A 1 164 ? 18.005 -5.840 7.644 1.00 93.88 164 MET A N 1
ATOM 1345 C CA . MET A 1 164 ? 18.076 -4.424 7.290 1.00 93.88 164 MET A CA 1
ATOM 1346 C C . MET A 1 164 ? 16.723 -3.907 6.790 1.00 93.88 164 MET A C 1
ATOM 1348 O O . MET A 1 164 ? 16.229 -2.906 7.302 1.00 93.88 164 MET A O 1
ATOM 1352 N N . ILE A 1 165 ? 16.097 -4.605 5.834 1.00 90.88 165 ILE A N 1
ATOM 1353 C CA . ILE A 1 165 ? 14.785 -4.224 5.285 1.00 90.88 165 ILE A CA 1
ATOM 1354 C C . ILE A 1 165 ? 13.725 -4.209 6.387 1.00 90.88 165 ILE A C 1
ATOM 1356 O O . ILE A 1 165 ? 12.954 -3.254 6.486 1.00 90.88 165 ILE A O 1
ATOM 1360 N N . LEU A 1 166 ? 13.694 -5.242 7.233 1.00 93.88 166 LEU A N 1
ATOM 1361 C CA . LEU A 1 166 ? 12.718 -5.349 8.315 1.00 93.88 166 LEU A CA 1
ATOM 1362 C C . LEU A 1 166 ? 12.887 -4.217 9.338 1.00 93.88 166 LEU A C 1
ATOM 1364 O O . LEU A 1 166 ? 11.904 -3.571 9.704 1.00 93.88 166 LEU A O 1
ATOM 1368 N N . VAL A 1 167 ? 14.123 -3.943 9.763 1.00 94.56 167 VAL A N 1
ATOM 1369 C CA . VAL A 1 167 ? 14.445 -2.860 10.703 1.00 94.56 167 VAL A CA 1
ATOM 1370 C C . VAL A 1 167 ? 14.087 -1.507 10.103 1.00 94.56 167 VAL A C 1
ATOM 1372 O O . VAL A 1 167 ? 13.358 -0.743 10.735 1.00 94.56 167 VAL A O 1
ATOM 1375 N N . ALA A 1 168 ? 14.532 -1.229 8.875 1.00 93.56 168 ALA A N 1
ATOM 1376 C CA . ALA A 1 168 ? 14.232 0.018 8.186 1.00 93.56 168 ALA A CA 1
ATOM 1377 C C . ALA A 1 168 ? 12.716 0.228 8.064 1.00 93.56 168 ALA A C 1
ATOM 1379 O O . ALA A 1 168 ? 12.217 1.306 8.384 1.00 93.56 168 ALA A O 1
ATOM 1380 N N . TYR A 1 169 ? 11.966 -0.810 7.685 1.00 92.44 169 TYR A N 1
ATOM 1381 C CA . TYR A 1 169 ? 10.513 -0.740 7.546 1.00 92.44 169 TYR A CA 1
ATOM 1382 C C . TYR A 1 169 ? 9.808 -0.465 8.881 1.00 92.44 169 TYR A C 1
ATOM 1384 O O . TYR A 1 169 ? 9.023 0.481 8.979 1.00 92.44 169 TYR A O 1
ATOM 1392 N N . LEU A 1 170 ? 10.100 -1.248 9.927 1.00 94.69 170 LEU A N 1
ATOM 1393 C CA . LEU A 1 170 ? 9.440 -1.104 11.230 1.00 94.69 170 LEU A CA 1
ATOM 1394 C C . LEU A 1 170 ? 9.808 0.205 11.929 1.00 94.69 170 LEU A C 1
ATOM 1396 O O . LEU A 1 170 ? 8.935 0.847 12.522 1.00 94.69 170 LEU A O 1
ATOM 1400 N N . MET A 1 171 ? 11.075 0.615 11.852 1.00 95.31 171 MET A N 1
ATOM 1401 C CA . MET A 1 171 ? 11.542 1.863 12.452 1.00 95.31 171 MET A CA 1
ATOM 1402 C C . MET A 1 171 ? 10.906 3.062 11.752 1.00 95.31 171 MET A C 1
ATOM 1404 O O . MET A 1 171 ? 10.349 3.931 12.420 1.00 95.31 171 MET A O 1
ATOM 1408 N N . THR A 1 172 ? 10.893 3.062 10.416 1.00 95.50 172 THR A N 1
ATOM 1409 C CA . THR A 1 172 ? 10.255 4.129 9.636 1.00 95.50 172 THR A CA 1
ATOM 1410 C C . THR A 1 172 ? 8.769 4.219 9.939 1.00 95.50 172 THR A C 1
ATOM 1412 O O . THR A 1 172 ? 8.289 5.302 10.267 1.00 95.50 172 THR A O 1
ATOM 1415 N N . ALA A 1 173 ? 8.050 3.092 9.913 1.00 93.50 173 ALA A N 1
ATOM 1416 C CA . ALA A 1 173 ? 6.627 3.074 10.226 1.00 93.50 173 ALA A CA 1
ATOM 1417 C C . ALA A 1 173 ? 6.364 3.634 11.633 1.00 93.50 173 ALA A C 1
ATOM 1419 O O . ALA A 1 173 ? 5.570 4.559 11.792 1.00 93.50 173 ALA A O 1
ATOM 1420 N N . SER A 1 174 ? 7.078 3.139 12.647 1.00 94.06 174 SER A N 1
ATOM 1421 C CA . SER A 1 174 ? 6.888 3.558 14.043 1.00 94.06 174 SER A CA 1
ATOM 1422 C C . SER A 1 174 ? 7.176 5.048 14.244 1.00 94.06 174 SER A C 1
ATOM 1424 O O . SER A 1 174 ? 6.363 5.767 14.829 1.00 94.06 174 SER A O 1
ATOM 1426 N N . CYS A 1 175 ? 8.297 5.541 13.709 1.00 95.31 175 CYS A N 1
ATOM 1427 C CA . CYS A 1 175 ? 8.671 6.951 13.793 1.00 95.31 175 CYS A CA 1
ATOM 1428 C C . CYS A 1 175 ? 7.704 7.852 13.013 1.00 95.31 175 CYS A C 1
ATOM 1430 O O . CYS A 1 175 ? 7.367 8.936 13.486 1.00 95.31 175 CYS A O 1
ATOM 1432 N N . ALA A 1 176 ? 7.204 7.408 11.859 1.00 95.19 176 ALA A N 1
ATOM 1433 C CA . ALA A 1 176 ? 6.236 8.164 11.072 1.00 95.19 176 ALA A CA 1
ATOM 1434 C C . ALA A 1 176 ? 4.871 8.247 11.772 1.00 95.19 176 ALA A C 1
ATOM 1436 O O . ALA A 1 176 ? 4.264 9.320 11.800 1.00 95.19 176 ALA A O 1
ATOM 1437 N N . PHE A 1 177 ? 4.410 7.161 12.401 1.00 94.00 177 PHE A N 1
ATOM 1438 C CA . PHE A 1 177 ? 3.210 7.183 13.245 1.00 94.00 177 PHE A CA 1
ATOM 1439 C C . PHE A 1 177 ? 3.379 8.136 14.431 1.00 94.00 177 PHE A C 1
ATOM 1441 O O . PHE A 1 177 ? 2.504 8.972 14.674 1.00 94.00 177 PHE A O 1
ATOM 1448 N N . ALA A 1 178 ? 4.516 8.059 15.130 1.00 94.06 178 ALA A N 1
ATOM 1449 C CA . ALA A 1 178 ? 4.825 8.951 16.244 1.00 94.06 178 ALA A CA 1
ATOM 1450 C C . ALA A 1 178 ? 4.838 10.423 15.803 1.00 94.06 178 ALA A C 1
ATOM 1452 O O . ALA A 1 178 ? 4.188 11.258 16.432 1.00 94.06 178 ALA A O 1
ATOM 1453 N N . LEU A 1 179 ? 5.495 10.738 14.682 1.00 94.69 179 LEU A N 1
ATOM 1454 C CA . LEU A 1 179 ? 5.562 12.096 14.143 1.00 94.69 179 LEU A CA 1
ATOM 1455 C C . LEU A 1 179 ? 4.173 12.637 13.781 1.00 94.69 179 LEU A C 1
ATOM 1457 O O . LEU A 1 179 ? 3.811 13.736 14.201 1.00 94.69 179 LEU A O 1
ATOM 1461 N N . SER A 1 180 ? 3.365 11.872 13.041 1.00 93.69 180 SER A N 1
ATOM 1462 C CA . SER A 1 180 ? 2.005 12.293 12.677 1.00 93.69 180 SER A CA 1
ATOM 1463 C C . SER A 1 180 ? 1.109 12.503 13.896 1.00 93.69 180 SER A C 1
ATOM 1465 O O . SER A 1 180 ? 0.272 13.410 13.903 1.00 93.69 180 SER A O 1
ATOM 1467 N N . TRP A 1 181 ? 1.271 11.677 14.928 1.00 92.38 181 TRP A N 1
ATOM 1468 C CA . TRP A 1 181 ? 0.541 11.821 16.181 1.00 92.38 181 TRP A CA 1
ATOM 1469 C C . TRP A 1 181 ? 0.956 13.081 16.950 1.00 92.38 181 TRP A C 1
ATOM 1471 O O . TRP A 1 181 ? 0.085 13.859 17.346 1.00 92.38 181 TRP A O 1
ATOM 1481 N N . LEU A 1 182 ? 2.261 13.342 17.076 1.00 93.81 182 LEU A N 1
ATOM 1482 C CA . LEU A 1 182 ? 2.790 14.552 17.713 1.00 93.81 182 LEU A CA 1
ATOM 1483 C C . LEU A 1 182 ? 2.320 15.825 17.000 1.00 93.81 182 LEU A C 1
ATOM 1485 O O . LEU A 1 182 ? 1.795 16.734 17.643 1.00 93.81 182 LEU A O 1
ATOM 1489 N N . LEU A 1 183 ? 2.424 15.868 15.669 1.00 93.50 183 LEU A N 1
ATOM 1490 C CA . LEU A 1 183 ? 1.950 17.003 14.870 1.00 93.50 183 LEU A CA 1
ATOM 1491 C C . LEU A 1 183 ? 0.449 17.241 15.048 1.00 93.50 183 LEU A C 1
ATOM 1493 O O . LEU A 1 183 ? 0.007 18.386 15.142 1.00 93.50 183 LEU A O 1
ATOM 1497 N N . HIS A 1 184 ? -0.345 16.174 15.144 1.00 92.62 184 HIS A N 1
ATOM 1498 C CA . HIS A 1 184 ? -1.771 16.305 15.412 1.00 92.62 184 HIS A CA 1
ATOM 1499 C C . HIS A 1 184 ? -2.056 16.891 16.802 1.00 92.62 184 HIS A C 1
ATOM 1501 O O . HIS A 1 184 ? -2.925 17.755 16.916 1.00 92.62 184 HIS A O 1
ATOM 1507 N N . ILE A 1 185 ? -1.330 16.469 17.843 1.00 93.38 185 ILE A N 1
ATOM 1508 C CA . ILE A 1 185 ? -1.472 17.035 19.195 1.00 93.38 185 ILE A CA 1
ATOM 1509 C C . ILE A 1 185 ? -1.136 18.527 19.191 1.00 93.38 185 ILE A C 1
ATOM 1511 O O . ILE A 1 185 ? -1.924 19.328 19.698 1.00 93.38 185 ILE A O 1
ATOM 1515 N N . ILE A 1 186 ? -0.011 18.902 18.573 1.00 94.62 186 ILE A N 1
ATOM 1516 C CA . ILE A 1 186 ? 0.420 20.301 18.442 1.00 94.62 186 ILE A CA 1
ATOM 1517 C C . ILE A 1 186 ? -0.660 21.118 17.727 1.00 94.62 186 ILE A C 1
ATOM 1519 O O . ILE A 1 186 ? -1.074 22.168 18.211 1.00 94.62 186 ILE A O 1
ATOM 1523 N N . TRP A 1 187 ? -1.189 20.607 16.616 1.00 94.00 187 TRP A N 1
ATOM 1524 C CA . TRP A 1 187 ? -2.236 21.281 15.852 1.00 94.00 187 TRP A CA 1
ATOM 1525 C C . TRP A 1 187 ? -3.528 21.480 16.649 1.00 94.00 187 TRP A C 1
ATOM 1527 O O . TRP A 1 187 ? -4.133 22.551 16.604 1.00 94.00 187 TRP A O 1
ATOM 1537 N N . VAL A 1 188 ? -3.951 20.473 17.418 1.00 93.88 188 VAL A N 1
ATOM 1538 C CA . VAL A 1 188 ? -5.120 20.588 18.303 1.00 93.88 188 VAL A CA 1
ATOM 1539 C C . VAL A 1 188 ? -4.882 21.628 19.399 1.00 93.88 188 VAL A C 1
ATOM 1541 O O . VAL A 1 188 ? -5.793 22.400 19.701 1.00 93.88 188 VAL A O 1
ATOM 1544 N N . ALA A 1 189 ? -3.679 21.682 19.977 1.00 94.00 189 ALA A N 1
ATOM 1545 C CA . ALA A 1 189 ? -3.318 22.684 20.979 1.00 94.00 189 ALA A CA 1
ATOM 1546 C C . ALA A 1 189 ? -3.351 24.106 20.397 1.00 94.00 189 ALA A C 1
ATOM 1548 O O . ALA A 1 189 ? -3.972 24.991 20.983 1.00 94.00 189 ALA A O 1
ATOM 1549 N N . ILE A 1 190 ? -2.777 24.298 19.206 1.00 94.81 190 ILE A N 1
ATOM 1550 C CA . ILE A 1 190 ? -2.789 25.576 18.483 1.00 94.81 190 ILE A CA 1
ATOM 1551 C C . ILE A 1 190 ? -4.229 26.031 18.207 1.00 94.81 190 ILE A C 1
ATOM 1553 O O . ILE A 1 190 ? -4.591 27.157 18.540 1.00 94.81 190 ILE A O 1
ATOM 1557 N N . LYS A 1 191 ? -5.092 25.154 17.672 1.00 94.19 191 LYS A N 1
ATOM 1558 C CA . LYS A 1 191 ? -6.506 25.495 17.419 1.00 94.19 191 LYS A CA 1
ATOM 1559 C C . LYS A 1 191 ? -7.253 25.922 18.676 1.00 94.19 191 LYS A C 1
ATOM 1561 O O . LYS A 1 191 ? -8.050 26.851 18.624 1.00 94.19 191 LYS A O 1
ATOM 1566 N N . LYS A 1 192 ? -7.012 25.241 19.799 1.00 91.31 192 LYS A N 1
ATOM 1567 C CA . LYS A 1 192 ? -7.608 25.617 21.088 1.00 91.31 192 LYS A CA 1
ATOM 1568 C C . LYS A 1 192 ? -7.134 26.994 21.555 1.00 91.31 192 LYS A C 1
ATOM 1570 O O . LYS A 1 192 ? -7.909 27.689 22.198 1.00 91.31 192 LYS A O 1
ATOM 1575 N N . GLY A 1 193 ? -5.900 27.375 21.225 1.00 88.44 193 GLY A N 1
ATOM 1576 C CA . GLY A 1 193 ? -5.364 28.711 21.485 1.00 88.44 193 GLY A CA 1
ATOM 1577 C C . GLY A 1 193 ? -6.032 29.810 20.655 1.00 88.44 193 GLY A C 1
ATOM 1578 O O . GLY A 1 193 ? -6.277 30.877 21.191 1.00 88.44 193 GLY A O 1
ATOM 1579 N N . PHE A 1 194 ? -6.379 29.539 19.392 1.00 83.44 194 PHE A N 1
ATOM 1580 C CA . PHE A 1 194 ? -7.063 30.499 18.507 1.00 83.44 194 PHE A CA 1
ATOM 1581 C C . PHE A 1 194 ? -8.582 30.599 18.713 1.00 83.44 194 PHE A C 1
ATOM 1583 O O . PHE A 1 194 ? -9.205 31.531 18.220 1.00 83.44 194 PHE A O 1
ATOM 1590 N N . SER A 1 195 ? -9.191 29.616 19.380 1.00 73.94 195 SER A N 1
ATOM 1591 C CA . SER A 1 195 ? -10.629 29.598 19.687 1.00 73.94 195 SER A CA 1
ATOM 1592 C C . SER A 1 195 ? -10.965 30.224 21.051 1.00 73.94 195 SER A C 1
ATOM 1594 O O . SER A 1 195 ? -12.122 30.153 21.472 1.00 73.94 195 SER A O 1
ATOM 1596 N N . LYS A 1 196 ? -9.966 30.767 21.753 1.00 53.44 196 LYS A N 1
ATOM 1597 C CA . LYS A 1 196 ? -10.122 31.606 22.945 1.00 53.44 196 LYS A CA 1
ATOM 1598 C C . LYS A 1 196 ? -9.944 33.064 22.555 1.00 53.44 196 LYS A C 1
ATOM 1600 O O . LYS A 1 196 ? -10.641 33.889 23.176 1.00 53.44 196 LYS A O 1
#

Secondary structure (DSSP, 8-state):
-HHHHHHHHHHHHHHIIIIIISSTTHHHHGGGGGSGGGGHHHHHHHHHSHHHHHHHHHHTHHHHHHHHHHHHHHHHHHHHTSSS---TTTS-SSSHHHHHHHHHHHHHHHHHHHHHHHTT-TTHHHHHHHHHHHHHHHHHHHHHHHHHHHHHHHHHHTS-HHHHHHHHHHHHHHHHHHHHHHHHHHHHHHHHHHT-

pLDDT: mean 88.49, std 5.92, range [53.44, 96.0]

Foldseek 3Di:
DLVVLVVQLVVVLVCCVDPALPHPNLPPCLCVCVDPSVCVNVVCCCPPPVVVLLVVCVVCVVVLVVVLVVLVVVLVVLQVPDPDDNDSSSNGCSDPSNVVNVSSVSSVVSNVLVVCVVVVNPCNVVVVVVVVLVVLLVVLLVVLLVVCCVVCVVVLVPDDPVVSVVCSVVVSSVVSSVVSVVVVVVVVVVVVVVVD

Radius of gyration: 20.01 Å; chains: 1; bounding box: 49×52×49 Å